Protein AF-A0A8J3J3K5-F1 (afdb_monomer)

InterPro domains:
  IPR023214 HAD superfamily [G3DSA:3.40.50.1000] (8-182)
  IPR036412 HAD-like superfamily [SSF56784] (11-173)

Mean predicted aligned error: 6.13 Å

Organism: NCBI:txid2778369

Foldseek 3Di:
DPQDADPFEEEEAECDQFFKDCPQLLVQLVVQLCVVQVPPPDRDDCPDPVVVPSSPDCSGSLVLVSCVVIDTDPQSVQLLLLCVSHYPYYAYEYAREPVSLVSVQVVCVVVVNDDDSVRYHYDYDPPDDPCVVVPQDPLNVLLVVVVVSLVRGQAYEYEDQDPSNQVSNVVVVRPRYDYYDYSVVRRDDPDDRDD

Sequence (195 aa):
MKLRRSPNSIAIIDFDGPVSDTSARAQEAHRRVQMKTLALEEPPAPDSNEYKALFYSTDAFYDPSLLVLDQLQPGTDIAITRLQELYTDVYILTSRPDFLAEPTEQWLSAHSLRFPRESIRYKLYAQGEDQREQRVSTAVWKAIIVHQAAVWYDHILFIDDDVKNRAEVAAHQLSNVEIKESLADYIFDDSPIIL

Solvent-accessible surface area (backbone atoms only — not comparable to full-atom values): 11051 Å² total; per-residue (Å²): 130,86,83,71,53,48,77,54,18,35,35,41,29,29,37,73,57,40,41,26,38,49,64,58,29,50,53,53,12,51,51,45,42,48,64,68,36,71,81,45,96,76,57,69,54,83,87,36,72,66,31,45,51,50,34,70,21,64,87,23,54,56,21,68,83,46,58,80,49,44,39,76,32,89,54,38,71,53,16,51,55,44,46,60,63,45,28,68,40,69,30,41,49,30,84,52,47,49,91,44,45,65,58,50,53,52,52,36,49,74,70,73,48,84,70,62,73,91,33,51,44,60,34,84,63,79,90,62,93,70,64,77,77,69,69,64,48,70,25,56,51,52,26,51,53,54,56,58,46,57,77,76,32,68,34,33,39,41,32,35,55,51,65,61,38,50,51,43,41,56,70,68,68,55,92,45,56,47,80,40,54,56,55,66,81,46,58,67,82,90,67,86,81,87,128

pLDDT: mean 87.6, std 15.41, range [38.25, 98.44]

Secondary structure (DSSP, 8-state):
---PPPTTEEEEE-SBTTTEE-HHHHHHHHHHHHHHHTT-SSPPPTTSHHHHHHHTSTTTTT-GGGGGG-EEPTTHHHHHHHHHHH-SEEEEEEEEEGGGHHHHHHHHHHTT----GGGEEEEP--SSS-TTSTTS-HHHHHHHHHHHHTTT-SEEEEE-S-HHHHHHHHHT--TTEEEES-SGGGT--SSPP--

Structure (mmCIF, N/CA/C/O backbone):
data_AF-A0A8J3J3K5-F1
#
_entry.id   AF-A0A8J3J3K5-F1
#
loop_
_atom_site.group_PDB
_atom_site.id
_atom_site.type_symbol
_atom_site.label_atom_id
_atom_site.label_alt_id
_atom_site.label_comp_id
_atom_site.label_asym_id
_atom_site.label_entity_id
_atom_site.label_seq_id
_atom_site.pdbx_PDB_ins_code
_atom_site.Cartn_x
_atom_site.Cartn_y
_atom_site.Cartn_z
_atom_site.occupancy
_atom_site.B_iso_or_equiv
_atom_site.auth_seq_id
_atom_site.auth_comp_id
_atom_site.auth_asym_id
_atom_site.auth_atom_id
_atom_site.pdbx_PDB_model_num
ATOM 1 N N . MET A 1 1 ? -22.681 15.417 17.926 1.00 45.25 1 MET A N 1
ATOM 2 C CA . MET A 1 1 ? -22.713 14.128 18.656 1.00 45.25 1 MET A CA 1
ATOM 3 C C . MET A 1 1 ? -21.266 13.785 18.989 1.00 45.25 1 MET A C 1
ATOM 5 O O . MET A 1 1 ? -20.465 13.810 18.072 1.00 45.25 1 MET A O 1
ATOM 9 N N . LYS A 1 2 ? -20.869 13.600 20.259 1.00 46.12 2 LYS A N 1
ATOM 10 C CA . LYS A 1 2 ? -19.470 13.234 20.567 1.00 46.12 2 LYS A CA 1
ATOM 11 C C . LYS A 1 2 ? -19.253 11.793 20.110 1.00 46.12 2 LYS A C 1
ATOM 13 O O . LYS A 1 2 ? -19.853 10.897 20.702 1.00 46.12 2 LYS A O 1
ATOM 18 N N . LEU A 1 3 ? -18.455 11.587 19.068 1.00 52.41 3 LEU A N 1
ATOM 19 C CA . LEU A 1 3 ? -18.037 10.256 18.640 1.00 52.41 3 LEU A CA 1
ATOM 20 C C . LEU A 1 3 ? -17.265 9.628 19.800 1.00 52.41 3 LEU A C 1
ATOM 22 O O . LEU A 1 3 ? -16.227 10.132 20.224 1.00 52.41 3 LEU A O 1
ATOM 26 N N . ARG A 1 4 ? -17.845 8.597 20.414 1.00 58.00 4 ARG A N 1
ATOM 27 C CA . ARG A 1 4 ? -17.145 7.813 21.428 1.00 58.00 4 ARG A CA 1
ATOM 28 C C . ARG A 1 4 ? -16.272 6.819 20.681 1.00 58.00 4 ARG A C 1
ATOM 30 O O . ARG A 1 4 ? -16.805 6.011 19.928 1.00 58.00 4 ARG A O 1
ATOM 37 N N . ARG A 1 5 ? -14.962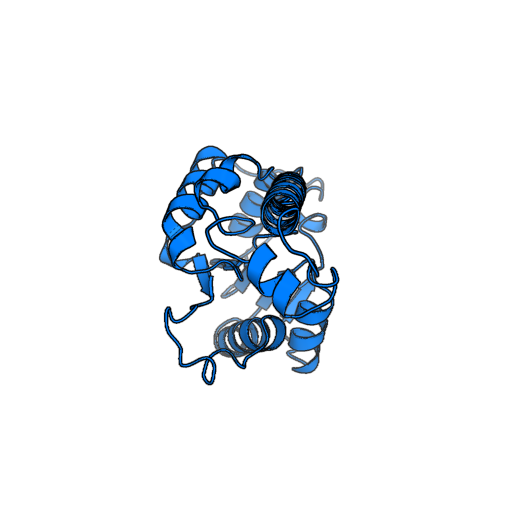 6.887 20.918 1.00 64.75 5 ARG A N 1
ATOM 38 C CA . ARG A 1 5 ? -13.987 5.880 20.489 1.00 64.75 5 ARG A CA 1
ATOM 39 C C . ARG A 1 5 ? -14.524 4.492 20.838 1.00 64.75 5 ARG A C 1
ATOM 41 O O . ARG A 1 5 ? -14.892 4.267 21.996 1.00 64.75 5 ARG A O 1
ATOM 48 N N . SER A 1 6 ? -14.613 3.595 19.857 1.00 62.44 6 SER A N 1
ATOM 49 C CA . SER A 1 6 ? -15.001 2.214 20.152 1.00 62.44 6 SER A CA 1
ATOM 50 C C . SER A 1 6 ? -13.895 1.602 21.008 1.00 62.44 6 SER A C 1
ATOM 52 O O . SER A 1 6 ? -12.736 1.650 20.574 1.00 62.44 6 SER A O 1
ATOM 54 N N . PRO A 1 7 ? -14.196 1.067 22.207 1.00 73.69 7 PRO A N 1
ATOM 55 C CA . PRO A 1 7 ? -13.190 0.342 22.965 1.00 73.69 7 PRO A CA 1
ATOM 56 C C . PRO A 1 7 ? -12.649 -0.781 22.073 1.00 73.69 7 PRO A C 1
ATOM 58 O O . PRO A 1 7 ? -13.424 -1.447 21.393 1.00 73.69 7 PRO A O 1
ATOM 61 N N . ASN A 1 8 ? -11.322 -0.910 22.021 1.00 90.38 8 ASN A N 1
ATOM 62 C CA . ASN A 1 8 ? -10.622 -1.989 21.329 1.00 90.38 8 ASN A CA 1
ATOM 63 C C . ASN A 1 8 ? -10.940 -2.111 19.822 1.00 90.38 8 ASN A C 1
ATOM 65 O O . ASN A 1 8 ? -11.455 -3.119 19.339 1.00 90.38 8 ASN A O 1
ATOM 69 N N . SER A 1 9 ? -10.620 -1.059 19.067 1.00 95.06 9 SER A N 1
ATOM 70 C CA . SER A 1 9 ? -10.876 -0.950 17.623 1.00 95.06 9 SER A CA 1
ATOM 71 C C . SER A 1 9 ? -9.616 -0.616 16.823 1.00 95.06 9 SER A C 1
ATOM 73 O O . SER A 1 9 ? -8.781 0.154 17.294 1.00 95.06 9 SER A O 1
ATOM 75 N N . ILE A 1 10 ? -9.496 -1.127 15.598 1.00 96.81 10 ILE A N 1
ATOM 76 C CA . ILE A 1 10 ? -8.348 -0.872 14.713 1.00 96.81 10 ILE A CA 1
ATOM 77 C C . ILE A 1 10 ? -8.795 -0.464 13.308 1.00 96.81 10 ILE A C 1
ATOM 79 O O . ILE A 1 10 ? -9.749 -1.018 12.768 1.00 96.81 10 ILE A O 1
ATOM 83 N N . ALA A 1 11 ? -8.092 0.488 12.703 1.00 97.38 11 ALA A N 1
ATOM 84 C CA . ALA A 1 11 ? -8.153 0.751 11.270 1.00 97.38 11 ALA A CA 1
ATOM 85 C C . ALA A 1 11 ? -6.882 0.213 10.597 1.00 97.38 11 ALA A C 1
ATOM 87 O O . ALA A 1 11 ? -5.776 0.527 11.027 1.00 97.38 11 ALA A O 1
ATOM 88 N N . ILE A 1 12 ? -7.033 -0.598 9.554 1.00 98.00 12 ILE A N 1
ATOM 89 C CA . ILE A 1 12 ? -5.962 -1.178 8.741 1.00 98.00 12 ILE A CA 1
ATOM 90 C C . ILE A 1 12 ? -6.125 -0.630 7.324 1.00 98.00 12 ILE A C 1
ATOM 92 O O . ILE A 1 12 ? -7.145 -0.863 6.678 1.00 98.00 12 ILE A O 1
ATOM 96 N N . ILE A 1 13 ? -5.131 0.112 6.852 1.00 98.25 13 ILE A N 1
ATOM 97 C CA . ILE A 1 13 ? -5.230 0.929 5.641 1.00 98.25 13 ILE A CA 1
ATOM 98 C C . ILE A 1 13 ? -4.115 0.514 4.682 1.00 98.25 13 ILE A C 1
ATOM 100 O O . ILE A 1 13 ? -2.944 0.493 5.069 1.00 98.25 13 ILE A O 1
ATOM 104 N N . ASP A 1 14 ? -4.454 0.185 3.439 1.00 97.69 14 ASP A N 1
ATOM 105 C CA . ASP A 1 14 ? -3.449 0.023 2.394 1.00 97.69 14 ASP A CA 1
ATOM 106 C C . ASP A 1 14 ? -2.760 1.350 2.078 1.00 97.69 14 ASP A C 1
ATOM 108 O O . ASP A 1 14 ? -3.329 2.433 2.219 1.00 97.69 14 ASP A O 1
ATOM 112 N N . PHE A 1 15 ? -1.505 1.268 1.655 1.00 97.06 15 PHE A N 1
ATOM 113 C CA . PHE A 1 15 ? -0.712 2.456 1.382 1.00 97.06 15 PHE A CA 1
ATOM 114 C C . PHE A 1 15 ? -0.898 2.970 -0.048 1.00 97.06 15 PHE A C 1
ATOM 116 O O . PHE A 1 15 ? -1.315 4.109 -0.255 1.00 97.06 15 PHE A O 1
ATOM 123 N N . ASP A 1 16 ? -0.559 2.141 -1.035 1.00 96.06 16 ASP A N 1
ATOM 124 C CA . ASP A 1 16 ? -0.673 2.502 -2.448 1.00 96.06 16 ASP A CA 1
ATOM 125 C C . ASP A 1 16 ? -2.159 2.483 -2.822 1.00 96.06 16 ASP A C 1
ATOM 127 O O . ASP A 1 16 ? -2.815 1.490 -2.560 1.00 96.06 16 ASP A O 1
ATOM 131 N N . GLY A 1 17 ? -2.691 3.569 -3.385 1.00 95.38 17 GLY A N 1
ATOM 132 C CA . GLY A 1 17 ? -4.119 3.718 -3.670 1.00 95.38 17 GLY A CA 1
ATOM 133 C C . GLY A 1 17 ? -4.828 4.600 -2.638 1.00 95.38 17 GLY A C 1
ATOM 134 O O . GLY A 1 17 ? -5.098 5.756 -2.970 1.00 95.38 17 GLY A O 1
ATOM 135 N N . PRO A 1 18 ? -5.108 4.130 -1.402 1.00 96.62 18 PRO A N 1
ATOM 136 C CA . PRO A 1 18 ? -5.819 4.929 -0.400 1.00 96.62 18 PRO A CA 1
ATOM 137 C C . PRO A 1 18 ? -5.032 6.119 0.161 1.00 96.62 18 PRO A C 1
ATOM 139 O O . PRO A 1 18 ? -5.618 7.178 0.361 1.00 96.62 18 PRO A O 1
ATOM 142 N N . VAL A 1 19 ? -3.730 5.959 0.426 1.00 97.25 19 VAL A N 1
ATOM 143 C CA . VAL A 1 19 ? -2.872 7.013 1.012 1.00 97.25 19 VAL A CA 1
ATOM 144 C C . VAL A 1 19 ? -2.032 7.694 -0.067 1.00 97.25 19 VAL A C 1
ATOM 146 O O . VAL A 1 19 ? -1.876 8.916 -0.076 1.00 97.25 19 VAL A O 1
ATOM 149 N N . SER A 1 20 ? -1.478 6.900 -0.981 1.00 97.69 20 SER A N 1
ATOM 150 C CA . SER A 1 20 ? -0.482 7.332 -1.956 1.00 97.69 20 SER A CA 1
ATOM 151 C C . SER A 1 20 ? -0.951 7.069 -3.384 1.00 97.69 20 SER A C 1
ATOM 153 O O . SER A 1 20 ? -1.202 5.926 -3.763 1.00 97.69 20 SER A O 1
ATOM 155 N N . ASP A 1 21 ? -1.024 8.118 -4.203 1.00 97.69 21 ASP A N 1
ATOM 156 C CA . ASP A 1 21 ? -1.151 7.984 -5.652 1.00 97.69 21 ASP A CA 1
ATOM 157 C C . ASP A 1 21 ? 0.229 7.705 -6.260 1.00 97.69 21 ASP A C 1
ATOM 159 O O . ASP A 1 21 ? 1.142 8.534 -6.214 1.00 97.69 21 ASP A O 1
ATOM 163 N N . THR A 1 22 ? 0.368 6.519 -6.852 1.00 97.69 22 THR A N 1
ATOM 164 C CA . THR A 1 22 ? 1.618 6.024 -7.444 1.00 97.69 22 THR A CA 1
ATOM 165 C C . THR A 1 22 ? 1.662 6.175 -8.965 1.00 97.69 22 THR A C 1
ATOM 167 O O . THR A 1 22 ? 2.592 5.687 -9.611 1.00 97.69 22 THR A O 1
ATOM 170 N N . SER A 1 23 ? 0.685 6.861 -9.570 1.00 97.88 23 SER A N 1
ATOM 171 C CA . SER A 1 23 ? 0.527 6.958 -11.027 1.00 97.88 23 SER A CA 1
ATOM 172 C C . SER A 1 23 ? 1.759 7.536 -11.724 1.00 97.88 23 SER A C 1
ATOM 174 O O . SER A 1 23 ? 2.207 7.001 -12.740 1.00 97.88 23 SER A O 1
ATOM 176 N N . ALA A 1 24 ? 2.360 8.594 -11.170 1.00 98.06 24 ALA A N 1
ATOM 177 C CA . ALA A 1 24 ? 3.567 9.200 -11.737 1.00 98.06 24 ALA A CA 1
ATOM 178 C C . ALA A 1 24 ? 4.785 8.261 -11.646 1.00 98.06 24 ALA A C 1
ATOM 180 O O . ALA A 1 24 ? 5.543 8.128 -12.610 1.00 98.06 24 ALA A O 1
ATOM 181 N N . ARG A 1 25 ? 4.935 7.537 -10.527 1.00 97.62 25 ARG A N 1
ATOM 182 C CA . ARG A 1 25 ? 5.959 6.494 -10.376 1.00 97.62 25 ARG A CA 1
ATOM 183 C C . ARG A 1 25 ? 5.751 5.353 -11.370 1.00 97.62 25 ARG A C 1
ATOM 185 O O . ARG A 1 25 ? 6.714 4.902 -11.985 1.00 97.62 25 ARG A O 1
ATOM 192 N N . ALA A 1 26 ? 4.510 4.908 -11.569 1.00 97.25 26 ALA A N 1
ATOM 193 C CA . ALA A 1 26 ? 4.171 3.867 -12.537 1.00 97.25 26 ALA A CA 1
ATOM 194 C C . ALA A 1 26 ? 4.520 4.281 -13.976 1.00 97.25 26 ALA A C 1
ATOM 196 O O . ALA A 1 26 ? 5.105 3.493 -14.720 1.00 97.25 26 ALA A O 1
ATOM 197 N N . GLN A 1 27 ? 4.226 5.526 -14.362 1.00 98.00 27 GLN A N 1
ATOM 198 C CA . GLN A 1 27 ? 4.588 6.067 -15.677 1.00 98.00 27 GLN A CA 1
ATOM 199 C C . GLN A 1 27 ? 6.107 6.077 -15.896 1.00 98.00 27 GLN A C 1
ATOM 201 O O . GLN A 1 27 ? 6.586 5.628 -16.940 1.00 98.00 27 GLN A O 1
ATOM 206 N N . GLU A 1 28 ? 6.877 6.530 -14.904 1.00 98.06 28 GLU A N 1
ATOM 207 C CA . GLU A 1 28 ? 8.341 6.524 -14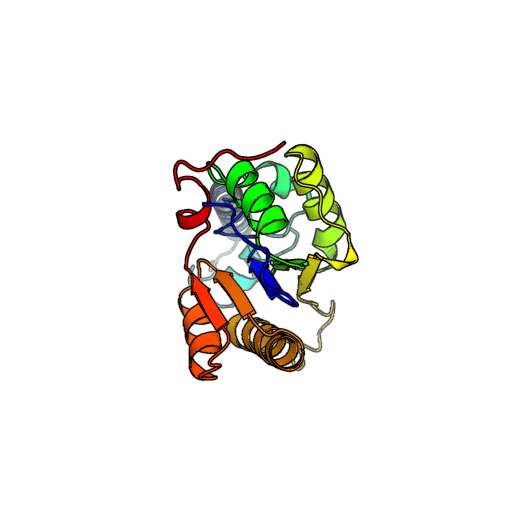.980 1.00 98.06 28 GLU A CA 1
ATOM 208 C C . GLU A 1 28 ? 8.907 5.095 -15.016 1.00 98.06 28 GLU A C 1
ATOM 210 O O . GLU A 1 28 ? 9.802 4.800 -15.810 1.00 98.06 28 GLU A O 1
ATOM 215 N N . ALA A 1 29 ? 8.342 4.170 -14.237 1.00 96.75 29 ALA A N 1
ATOM 216 C CA . ALA A 1 29 ? 8.710 2.758 -14.280 1.00 96.75 29 ALA A CA 1
ATOM 217 C C . ALA A 1 29 ? 8.460 2.142 -15.668 1.00 96.75 29 ALA A C 1
ATOM 219 O O . ALA A 1 29 ? 9.350 1.484 -16.213 1.00 96.75 29 ALA A O 1
ATOM 220 N N . HIS A 1 30 ? 7.307 2.412 -16.293 1.00 95.75 30 HIS A N 1
ATOM 221 C CA . HIS A 1 30 ? 7.032 1.987 -17.669 1.00 95.75 30 HIS A CA 1
ATOM 222 C C . HIS A 1 30 ? 8.064 2.538 -18.652 1.00 95.75 30 HIS A C 1
ATOM 224 O O . HIS A 1 30 ? 8.578 1.782 -19.478 1.00 95.75 30 HIS A O 1
ATOM 230 N N . ARG A 1 31 ? 8.415 3.826 -18.543 1.00 96.12 31 ARG A N 1
ATOM 231 C CA . ARG A 1 31 ? 9.439 4.449 -19.390 1.00 96.12 31 ARG A CA 1
ATOM 232 C C . ARG A 1 31 ? 10.789 3.742 -19.243 1.00 96.12 31 ARG A C 1
ATOM 234 O O . ARG A 1 31 ? 11.449 3.464 -20.242 1.00 96.12 31 ARG A O 1
ATOM 241 N N . ARG A 1 32 ? 11.198 3.405 -18.018 1.00 95.62 32 ARG A N 1
ATOM 242 C CA . ARG A 1 32 ? 12.456 2.690 -17.748 1.00 95.62 32 ARG A CA 1
ATOM 243 C C . ARG A 1 32 ? 12.458 1.267 -18.307 1.00 95.62 32 ARG A C 1
ATOM 245 O O . ARG A 1 32 ? 13.435 0.876 -18.945 1.00 95.62 32 ARG A O 1
ATOM 252 N N . VAL A 1 33 ? 11.365 0.518 -18.142 1.00 94.56 33 VAL A N 1
ATOM 253 C CA . VAL A 1 33 ? 11.220 -0.826 -18.736 1.00 94.56 33 VAL A CA 1
ATOM 254 C C . VAL A 1 33 ? 11.247 -0.758 -20.263 1.00 94.56 33 VAL A C 1
ATOM 256 O O . VAL A 1 33 ? 11.935 -1.556 -20.897 1.00 94.56 33 VAL A O 1
ATOM 259 N N . GLN A 1 34 ? 10.563 0.217 -20.869 1.00 92.50 34 GLN A N 1
ATOM 260 C CA . GLN A 1 34 ? 10.614 0.442 -22.317 1.00 92.50 34 GLN A CA 1
ATOM 261 C C . GLN A 1 34 ? 12.054 0.694 -22.774 1.00 92.50 34 GLN A C 1
ATOM 263 O O . GLN A 1 34 ? 12.549 -0.023 -23.635 1.00 92.50 34 GLN A O 1
ATOM 268 N N . MET A 1 35 ? 12.776 1.619 -22.135 1.00 92.00 35 MET A N 1
ATOM 269 C CA . MET A 1 35 ? 14.179 1.898 -22.471 1.00 92.00 35 MET A CA 1
ATOM 270 C C . MET A 1 35 ? 15.082 0.661 -22.356 1.00 92.00 35 MET A C 1
ATOM 272 O O . MET A 1 35 ? 15.956 0.466 -23.198 1.00 92.00 35 MET A O 1
ATOM 276 N N . LYS A 1 36 ? 14.859 -0.189 -21.347 1.00 90.44 36 LYS A N 1
ATOM 277 C CA . LYS A 1 36 ? 15.613 -1.437 -21.141 1.00 90.44 36 LYS A CA 1
ATOM 278 C C . LYS A 1 36 ? 15.315 -2.491 -22.211 1.00 90.44 36 LYS A C 1
ATOM 280 O O . LYS A 1 36 ? 16.190 -3.279 -22.552 1.00 90.44 36 LYS A O 1
ATOM 285 N N . THR A 1 37 ? 14.097 -2.495 -22.746 1.00 91.31 37 THR A N 1
ATOM 286 C CA . THR A 1 37 ? 13.634 -3.484 -23.731 1.00 91.31 37 THR A CA 1
ATOM 287 C C . THR A 1 37 ? 13.834 -3.043 -25.184 1.00 91.31 37 THR A C 1
ATOM 289 O O . THR A 1 37 ? 13.826 -3.894 -26.064 1.00 91.31 37 THR A O 1
ATOM 292 N N . LEU A 1 38 ? 14.110 -1.757 -25.452 1.00 88.88 38 LEU A N 1
ATOM 293 C CA . LEU A 1 38 ? 14.381 -1.221 -26.801 1.00 88.88 38 LEU A CA 1
ATOM 294 C C . LEU A 1 38 ? 15.551 -1.899 -27.534 1.00 88.88 38 LEU A C 1
ATOM 296 O O . LEU A 1 38 ? 15.590 -1.872 -28.760 1.00 88.88 38 LEU A O 1
ATOM 300 N N . ALA A 1 39 ? 16.517 -2.456 -26.801 1.00 83.56 39 ALA A N 1
ATOM 301 C CA . ALA A 1 39 ? 17.686 -3.127 -27.371 1.00 83.56 39 ALA A CA 1
ATOM 302 C C . ALA A 1 39 ? 17.492 -4.642 -27.566 1.00 83.56 39 ALA A C 1
ATOM 304 O O . ALA A 1 39 ? 18.415 -5.317 -28.019 1.00 83.56 39 ALA A O 1
ATOM 305 N N . LEU A 1 40 ? 16.329 -5.184 -27.191 1.00 88.75 40 LEU A N 1
ATOM 306 C CA . LEU A 1 40 ? 16.024 -6.605 -27.325 1.00 88.75 40 LEU A CA 1
ATOM 307 C C . LEU A 1 40 ? 15.438 -6.886 -28.709 1.00 88.75 40 LEU A C 1
ATOM 309 O O . LEU A 1 40 ? 14.573 -6.149 -29.180 1.00 88.75 40 LEU A O 1
ATOM 313 N N . GLU A 1 41 ? 15.878 -7.977 -29.337 1.00 85.81 41 GLU A N 1
ATOM 314 C CA . GLU A 1 41 ? 15.296 -8.453 -30.600 1.00 85.81 41 GLU A CA 1
ATOM 315 C C . GLU A 1 41 ? 13.820 -8.849 -30.419 1.00 85.81 41 GLU A C 1
ATOM 317 O O . GLU A 1 41 ? 12.995 -8.586 -31.292 1.00 85.81 41 GLU A O 1
ATOM 322 N N . GLU A 1 42 ? 13.479 -9.404 -29.251 1.00 88.44 42 GLU A N 1
ATOM 323 C CA . GLU A 1 42 ? 12.120 -9.789 -28.865 1.00 88.44 42 GLU A CA 1
ATOM 324 C C . GLU A 1 42 ? 11.794 -9.236 -27.463 1.00 88.44 42 GLU A C 1
ATOM 326 O O . GLU A 1 42 ? 12.164 -9.840 -26.454 1.00 88.44 42 GLU A O 1
ATOM 331 N N . PRO A 1 43 ? 11.143 -8.063 -27.352 1.00 90.06 43 PRO A N 1
ATOM 332 C CA . PRO A 1 43 ? 10.760 -7.513 -26.058 1.00 90.06 43 PRO A CA 1
ATOM 333 C C . PRO A 1 43 ? 9.600 -8.312 -25.433 1.00 90.06 43 PRO A C 1
ATOM 335 O O . PRO A 1 43 ? 8.695 -8.754 -26.149 1.00 90.06 43 PRO A O 1
ATOM 338 N N . PRO A 1 44 ? 9.559 -8.461 -24.095 1.00 91.38 44 PRO A N 1
ATOM 339 C CA . PRO A 1 44 ? 8.481 -9.176 -23.428 1.00 91.38 44 PRO A CA 1
ATOM 340 C C . PRO A 1 44 ? 7.142 -8.459 -23.625 1.00 91.38 44 PRO A C 1
ATOM 342 O O . PRO A 1 44 ? 7.045 -7.235 -23.504 1.00 91.38 44 PRO A O 1
ATOM 345 N N . ALA A 1 45 ? 6.084 -9.234 -23.874 1.00 90.44 45 ALA A N 1
ATOM 346 C CA . ALA A 1 45 ? 4.729 -8.697 -23.970 1.00 90.44 45 ALA A CA 1
ATOM 347 C C . ALA A 1 45 ? 4.320 -7.998 -22.651 1.00 90.44 45 ALA A C 1
ATOM 349 O O . ALA A 1 45 ? 4.615 -8.554 -21.590 1.00 90.44 45 ALA A O 1
ATOM 350 N N . PRO A 1 46 ? 3.605 -6.853 -22.684 1.00 85.94 46 PRO A N 1
ATOM 351 C CA . PRO A 1 46 ? 3.266 -6.067 -21.487 1.00 85.94 46 PRO A CA 1
ATOM 352 C C . PRO A 1 46 ? 2.592 -6.843 -20.342 1.00 85.94 46 PRO A C 1
ATOM 354 O O . PRO A 1 46 ? 2.817 -6.546 -19.172 1.00 85.94 46 PRO A O 1
ATOM 357 N N . ASP A 1 47 ? 1.806 -7.872 -20.658 1.00 84.38 47 ASP A N 1
ATOM 358 C CA . ASP A 1 47 ? 1.088 -8.668 -19.655 1.00 84.38 47 ASP A CA 1
ATOM 359 C C . ASP A 1 47 ? 1.851 -9.914 -19.177 1.00 84.38 47 ASP A C 1
ATOM 361 O O . ASP A 1 47 ? 1.367 -10.654 -18.311 1.00 84.38 47 ASP A O 1
ATOM 365 N N . SER A 1 48 ? 3.043 -10.167 -19.727 1.00 89.00 48 SER A N 1
ATOM 366 C CA . SER A 1 48 ? 3.843 -11.343 -19.395 1.00 89.00 48 SER A CA 1
ATOM 367 C C . SER A 1 48 ? 4.431 -11.254 -17.982 1.00 89.00 48 SER A C 1
ATOM 369 O O . SER A 1 48 ? 4.648 -10.174 -17.425 1.00 89.00 48 SER A O 1
ATOM 371 N N . ASN A 1 49 ? 4.730 -12.412 -17.388 1.00 86.25 49 ASN A N 1
ATOM 372 C CA . ASN A 1 49 ? 5.416 -12.461 -16.093 1.00 86.25 49 ASN A CA 1
ATOM 373 C C . ASN A 1 49 ? 6.811 -11.824 -16.159 1.00 86.25 49 ASN A C 1
ATOM 375 O O . ASN A 1 49 ? 7.262 -11.242 -15.178 1.00 86.25 49 ASN A O 1
ATOM 379 N N . GLU A 1 50 ? 7.469 -11.898 -17.315 1.00 88.00 50 GLU A N 1
ATOM 380 C CA . GLU A 1 50 ? 8.771 -11.278 -17.544 1.00 88.00 50 GLU A CA 1
ATOM 381 C C . GLU A 1 50 ? 8.674 -9.749 -17.538 1.00 88.00 50 GLU A C 1
ATOM 383 O O . GLU A 1 50 ? 9.442 -9.085 -16.842 1.00 88.00 50 GLU A O 1
ATOM 388 N N . TYR A 1 51 ? 7.674 -9.180 -18.221 1.00 90.00 51 TYR A N 1
ATOM 389 C CA . TYR A 1 51 ? 7.437 -7.737 -18.184 1.00 90.00 51 TYR A CA 1
ATOM 390 C C . TYR A 1 51 ? 7.117 -7.266 -16.763 1.00 90.00 51 TYR A C 1
ATOM 392 O O . TYR A 1 51 ? 7.680 -6.277 -16.298 1.00 90.00 51 TYR A O 1
ATOM 400 N N . LYS A 1 52 ? 6.268 -8.004 -16.034 1.00 87.81 52 LYS A N 1
ATOM 401 C CA . LYS A 1 52 ? 5.953 -7.701 -14.629 1.00 87.81 52 LYS A CA 1
ATOM 402 C C . LYS A 1 52 ? 7.191 -7.746 -13.737 1.00 87.81 52 LYS A C 1
ATOM 404 O O . LYS A 1 52 ? 7.342 -6.867 -12.896 1.00 87.81 52 LYS A O 1
ATOM 409 N N . ALA A 1 53 ? 8.081 -8.718 -13.927 1.00 88.69 53 ALA A N 1
ATOM 410 C CA . ALA A 1 53 ? 9.331 -8.804 -13.174 1.00 88.69 53 ALA A CA 1
ATOM 411 C C . ALA A 1 53 ? 10.254 -7.606 -13.453 1.00 88.69 53 ALA A C 1
ATOM 413 O O . ALA A 1 53 ? 10.855 -7.067 -12.528 1.00 88.69 53 ALA A O 1
ATOM 414 N N . LEU A 1 54 ? 10.332 -7.148 -14.708 1.00 91.75 54 LEU A N 1
ATOM 415 C CA . LEU A 1 54 ? 11.067 -5.930 -15.060 1.00 91.75 54 LEU A CA 1
ATOM 416 C C . LEU A 1 54 ? 10.424 -4.677 -14.457 1.00 91.75 54 LEU A C 1
ATOM 418 O O . LEU A 1 54 ? 11.134 -3.820 -13.931 1.00 91.75 54 LEU A O 1
ATOM 422 N N . PHE A 1 55 ? 9.096 -4.573 -14.517 1.00 93.12 55 PHE A N 1
ATOM 423 C CA . PHE A 1 55 ? 8.339 -3.447 -13.976 1.00 93.12 55 PHE A CA 1
ATOM 424 C C . PHE A 1 55 ? 8.484 -3.336 -12.457 1.00 93.12 55 PHE A C 1
ATOM 426 O O . PHE A 1 55 ? 8.899 -2.290 -11.967 1.00 93.12 55 PHE A O 1
ATOM 433 N N . TYR A 1 56 ? 8.241 -4.417 -11.716 1.00 91.44 56 TYR A N 1
ATOM 434 C CA . TYR A 1 56 ? 8.375 -4.484 -10.256 1.00 91.44 56 TYR A CA 1
ATOM 435 C C . TYR A 1 56 ? 9.814 -4.788 -9.802 1.00 91.44 56 TYR A C 1
ATOM 437 O O . TYR A 1 56 ? 10.033 -5.510 -8.832 1.00 91.44 56 TYR A O 1
ATOM 445 N N . SER A 1 57 ? 10.811 -4.251 -10.506 1.00 91.56 57 SER A N 1
ATOM 446 C CA . SER A 1 57 ? 12.225 -4.363 -10.130 1.00 91.56 57 SER A CA 1
ATOM 447 C C . SER A 1 57 ? 12.719 -3.129 -9.370 1.00 91.56 57 SER A C 1
ATOM 449 O O . SER A 1 57 ? 12.105 -2.061 -9.420 1.00 91.56 57 SER A O 1
ATOM 451 N N . THR A 1 58 ? 13.873 -3.262 -8.710 1.00 93.44 58 THR A N 1
ATOM 452 C CA . THR A 1 58 ? 14.594 -2.158 -8.047 1.00 93.44 58 THR A CA 1
ATOM 453 C C . THR A 1 58 ? 15.149 -1.119 -9.022 1.00 93.44 58 THR A C 1
ATOM 455 O O . THR A 1 58 ? 15.517 -0.033 -8.594 1.00 93.44 58 THR A O 1
ATOM 458 N N . ASP A 1 59 ? 15.195 -1.424 -10.322 1.00 91.44 59 ASP A N 1
ATOM 459 C CA . ASP A 1 59 ? 15.628 -0.481 -11.362 1.00 91.44 59 ASP A CA 1
ATOM 460 C C . ASP A 1 59 ? 14.445 0.307 -11.963 1.00 91.44 59 ASP A C 1
ATOM 462 O O . ASP A 1 59 ? 14.644 1.237 -12.751 1.00 91.44 59 ASP A O 1
ATOM 466 N N . ALA A 1 60 ? 13.209 -0.082 -11.633 1.00 94.88 60 ALA A N 1
ATOM 467 C CA . ALA A 1 60 ? 11.974 0.483 -12.167 1.00 94.88 60 ALA A CA 1
ATOM 468 C C . ALA A 1 60 ? 11.014 0.864 -11.028 1.00 94.88 60 ALA A C 1
ATOM 470 O O . ALA A 1 60 ? 11.302 1.804 -10.299 1.00 94.88 60 ALA A O 1
ATOM 471 N N . PHE A 1 61 ? 9.875 0.187 -10.858 1.00 95.75 61 PHE A N 1
ATOM 472 C CA . PHE A 1 61 ? 8.827 0.625 -9.926 1.00 95.75 61 PHE A CA 1
ATOM 473 C C . PHE A 1 61 ? 9.256 0.610 -8.453 1.00 95.75 61 PHE A C 1
ATOM 475 O O . PHE A 1 61 ? 8.806 1.461 -7.690 1.00 95.75 61 PHE A O 1
ATOM 482 N N . TYR A 1 62 ? 10.127 -0.323 -8.051 1.00 93.94 62 TYR A N 1
ATOM 483 C CA . TYR A 1 62 ? 10.659 -0.404 -6.687 1.00 93.94 62 TYR A CA 1
ATOM 484 C C . TYR A 1 62 ? 12.014 0.294 -6.520 1.00 93.94 62 TYR A C 1
ATOM 486 O O . TYR A 1 62 ? 12.724 0.012 -5.557 1.00 93.94 62 TYR A O 1
ATOM 494 N N . ASP A 1 63 ? 12.391 1.199 -7.426 1.00 95.56 63 ASP A N 1
ATOM 495 C CA . ASP A 1 63 ? 13.518 2.102 -7.191 1.00 95.56 63 ASP A CA 1
ATOM 496 C C . ASP A 1 63 ? 13.168 3.073 -6.041 1.00 95.56 63 ASP A C 1
ATOM 498 O O . ASP A 1 63 ? 12.241 3.880 -6.190 1.00 95.56 63 ASP A O 1
ATOM 502 N N . PRO A 1 64 ? 13.907 3.051 -4.910 1.00 95.88 64 PRO A N 1
ATOM 503 C CA . PRO A 1 64 ? 13.676 3.956 -3.785 1.00 95.88 64 PRO A CA 1
ATOM 504 C C . PRO A 1 64 ? 13.653 5.439 -4.171 1.00 95.88 64 PRO A C 1
ATOM 506 O O . PRO A 1 64 ? 12.906 6.222 -3.585 1.00 95.88 64 PRO A O 1
ATOM 509 N N . SER A 1 65 ? 14.451 5.836 -5.167 1.00 96.12 65 SER A N 1
ATOM 510 C CA . SER A 1 65 ? 14.550 7.227 -5.613 1.00 96.12 65 SER A CA 1
ATOM 511 C C . SER A 1 65 ? 13.285 7.727 -6.309 1.00 96.12 65 SER A C 1
ATOM 513 O O . SER A 1 65 ? 13.069 8.936 -6.380 1.00 96.12 65 SER A O 1
ATOM 515 N N . LEU A 1 66 ? 12.424 6.823 -6.786 1.00 96.62 66 LEU A N 1
ATOM 516 C CA . LEU A 1 66 ? 11.176 7.182 -7.452 1.00 96.62 66 LEU A CA 1
ATOM 517 C C . LEU A 1 66 ? 10.006 7.419 -6.496 1.00 96.62 66 LEU A C 1
ATOM 519 O O . LEU A 1 66 ? 8.983 7.930 -6.942 1.00 96.62 66 LEU A O 1
ATOM 523 N N . LEU A 1 67 ? 10.129 7.113 -5.198 1.00 95.62 67 LEU A N 1
ATOM 524 C CA . LEU A 1 67 ? 9.060 7.390 -4.222 1.00 95.62 67 LEU A CA 1
ATOM 525 C C . LEU A 1 67 ? 8.749 8.884 -4.099 1.00 95.62 67 LEU A C 1
ATOM 527 O O . LEU A 1 67 ? 7.641 9.251 -3.733 1.00 95.62 67 LEU A O 1
ATOM 531 N N . VAL A 1 68 ? 9.694 9.759 -4.452 1.00 96.31 68 VAL A N 1
ATOM 532 C CA . VAL A 1 68 ? 9.457 11.209 -4.520 1.00 96.31 68 VAL A CA 1
ATOM 533 C C . VAL A 1 68 ? 8.378 11.594 -5.543 1.00 96.31 68 VAL A C 1
ATOM 535 O O . VAL A 1 68 ? 7.829 12.688 -5.464 1.00 96.31 68 VAL A O 1
ATOM 538 N N . LEU A 1 69 ? 8.077 10.715 -6.507 1.00 97.88 69 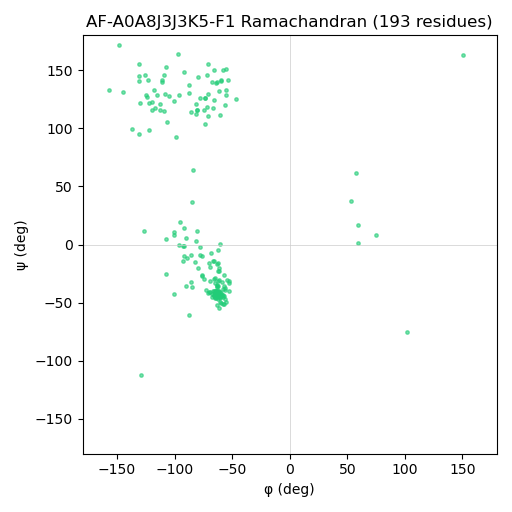LEU A N 1
ATOM 539 C CA . LEU A 1 69 ? 7.030 10.931 -7.507 1.00 97.88 69 LEU A CA 1
ATOM 540 C C . LEU A 1 69 ? 5.631 10.586 -6.989 1.00 97.88 69 LEU A C 1
ATOM 542 O O . LEU A 1 69 ? 4.649 10.969 -7.625 1.00 97.88 69 LEU A O 1
ATOM 546 N N . ASP A 1 70 ? 5.531 9.865 -5.874 1.00 98.19 70 ASP A N 1
ATOM 547 C CA . ASP A 1 70 ? 4.247 9.544 -5.265 1.00 98.19 70 ASP A CA 1
ATOM 548 C C . ASP A 1 70 ? 3.592 10.815 -4.710 1.00 98.19 70 ASP A C 1
ATOM 550 O O . ASP A 1 70 ? 4.251 11.649 -4.075 1.00 98.19 70 ASP A O 1
ATOM 554 N N . GLN A 1 71 ? 2.279 10.936 -4.891 1.00 97.88 71 GLN A N 1
ATOM 555 C CA . GLN A 1 71 ? 1.491 12.059 -4.382 1.00 97.88 71 GLN A CA 1
ATOM 556 C C . GLN A 1 71 ? 0.594 11.615 -3.230 1.00 97.88 71 GLN A C 1
ATOM 558 O O . GLN A 1 71 ? 0.118 10.482 -3.198 1.00 97.88 71 GLN A O 1
ATOM 563 N N . LEU A 1 72 ? 0.377 12.501 -2.258 1.00 97.38 72 LEU A N 1
ATOM 564 C CA . LEU A 1 72 ? -0.597 12.257 -1.201 1.00 97.38 72 LEU A CA 1
ATOM 565 C C . LEU A 1 72 ? -2.005 12.359 -1.790 1.00 97.38 72 LEU A C 1
ATOM 567 O O . LEU A 1 72 ? -2.321 13.355 -2.444 1.00 97.38 72 LEU A O 1
ATOM 571 N N . GLN A 1 73 ? -2.849 11.358 -1.543 1.00 96.56 73 GLN A N 1
ATOM 572 C CA . GLN A 1 73 ? -4.241 11.417 -1.983 1.00 96.56 73 GLN A CA 1
ATOM 573 C C . GLN A 1 73 ? -4.978 12.581 -1.293 1.00 96.56 73 GLN A C 1
ATOM 575 O O . GLN A 1 73 ? -4.773 12.806 -0.092 1.00 96.56 73 GLN A O 1
ATOM 580 N N . PRO A 1 74 ? -5.851 13.324 -2.000 1.00 94.81 74 PRO A N 1
ATOM 581 C CA . PRO A 1 74 ? -6.558 14.464 -1.423 1.00 94.81 74 PRO A CA 1
ATOM 582 C C . PRO A 1 74 ? -7.338 14.109 -0.148 1.00 94.81 74 PRO A C 1
ATOM 584 O O . PRO A 1 74 ? -8.139 13.178 -0.140 1.00 94.81 74 PRO A O 1
ATOM 587 N N . GLY A 1 75 ? -7.121 14.879 0.924 1.00 93.44 75 GLY A N 1
ATOM 588 C CA . GLY A 1 75 ? -7.811 14.718 2.211 1.00 93.44 75 GLY A CA 1
ATOM 589 C C . GLY A 1 75 ? -7.343 13.533 3.061 1.00 93.44 75 GLY A C 1
ATOM 590 O O . GLY A 1 75 ? -7.962 13.241 4.084 1.00 93.44 75 GLY A O 1
ATOM 591 N N . THR A 1 76 ? -6.259 12.854 2.675 1.00 95.06 76 THR A N 1
ATOM 592 C CA . THR A 1 76 ? -5.682 11.750 3.460 1.00 95.06 76 THR A CA 1
ATOM 593 C C . THR A 1 76 ? -5.261 12.193 4.855 1.00 95.06 76 THR A C 1
ATOM 595 O O . THR A 1 76 ? -5.513 11.488 5.822 1.00 95.06 76 THR A O 1
ATOM 598 N N . ASP A 1 77 ? -4.645 13.363 4.981 1.00 92.94 77 ASP A N 1
ATOM 599 C CA . ASP A 1 77 ? -4.265 13.960 6.263 1.00 92.94 77 ASP A CA 1
ATOM 600 C C . ASP A 1 77 ? -5.467 14.099 7.206 1.00 92.94 77 ASP A C 1
ATOM 602 O O . ASP A 1 77 ? -5.432 13.605 8.334 1.00 92.94 77 ASP A O 1
ATOM 606 N N . ILE A 1 78 ? -6.562 14.669 6.700 1.00 92.44 78 ILE A N 1
ATOM 607 C CA . ILE A 1 78 ? -7.825 14.823 7.425 1.00 92.44 78 ILE A CA 1
ATOM 608 C C . ILE A 1 78 ? -8.374 13.457 7.850 1.00 92.44 78 ILE A C 1
ATOM 610 O O . ILE A 1 78 ? -8.689 13.249 9.025 1.00 92.44 78 ILE A O 1
ATOM 614 N N . ALA A 1 79 ? -8.458 12.515 6.909 1.00 93.75 79 ALA A N 1
ATOM 615 C CA . ALA A 1 79 ? -9.003 11.190 7.166 1.00 93.75 79 ALA A CA 1
ATOM 616 C C . ALA A 1 79 ? -8.174 10.410 8.194 1.00 93.75 79 ALA A C 1
ATOM 618 O O . ALA A 1 79 ? -8.738 9.800 9.100 1.00 93.75 79 ALA A O 1
ATOM 619 N N . ILE A 1 80 ? -6.842 10.450 8.108 1.00 93.88 80 ILE A N 1
ATOM 620 C CA . ILE A 1 80 ? -5.963 9.769 9.064 1.00 93.88 80 ILE A CA 1
ATOM 621 C C . ILE A 1 80 ? -6.100 10.381 10.461 1.00 93.88 80 ILE A C 1
ATOM 623 O O . ILE A 1 80 ? -6.260 9.626 11.422 1.00 93.88 80 ILE A O 1
ATOM 627 N N . THR A 1 81 ? -6.115 11.713 10.595 1.00 91.62 81 THR A N 1
ATOM 628 C CA . THR A 1 81 ? -6.380 12.371 11.888 1.00 91.62 81 THR A CA 1
ATOM 629 C C . THR A 1 81 ? -7.722 11.926 12.459 1.00 91.62 81 THR A C 1
ATOM 631 O O . THR A 1 81 ? -7.814 11.547 13.626 1.00 91.62 81 THR A O 1
ATOM 634 N N . ARG A 1 82 ? -8.759 11.879 11.621 1.00 89.88 82 ARG A N 1
ATOM 635 C CA . ARG A 1 82 ? -10.087 11.433 12.034 1.00 89.88 82 ARG A CA 1
ATOM 636 C C . ARG A 1 82 ? -10.100 9.977 12.496 1.00 89.88 82 ARG A C 1
ATOM 638 O O . ARG A 1 82 ? -10.696 9.657 13.523 1.00 89.88 82 ARG A O 1
ATOM 645 N N . LEU A 1 83 ? -9.426 9.086 11.778 1.00 93.00 83 LEU A N 1
ATOM 646 C CA . LEU A 1 83 ? -9.309 7.684 12.172 1.00 93.00 83 LEU A CA 1
ATOM 647 C C . LEU A 1 83 ? -8.559 7.529 13.502 1.00 93.00 83 LEU A C 1
ATOM 649 O O . LEU A 1 83 ? -8.963 6.710 14.322 1.00 93.00 83 LEU A O 1
ATOM 653 N N . GLN A 1 84 ? -7.540 8.349 13.767 1.00 91.75 84 GLN A N 1
ATOM 654 C CA . GLN A 1 84 ? -6.823 8.358 15.049 1.00 91.75 84 GLN A CA 1
ATOM 655 C C . GLN A 1 84 ? -7.706 8.815 16.229 1.00 91.75 84 GLN A C 1
ATOM 657 O O . GLN A 1 84 ? -7.510 8.347 17.352 1.00 91.75 84 GLN A O 1
ATOM 662 N N . GLU A 1 85 ? -8.705 9.676 15.994 1.00 89.81 85 GLU A N 1
ATOM 663 C CA . GLU A 1 85 ? -9.725 10.037 16.996 1.00 89.81 85 GLU A CA 1
ATOM 664 C C . GLU A 1 85 ? -10.734 8.895 17.241 1.00 89.81 85 GLU A C 1
ATOM 666 O O . GLU A 1 85 ? -11.180 8.669 18.372 1.00 89.81 85 GLU A O 1
ATOM 671 N N . LEU A 1 86 ? -11.121 8.188 16.173 1.00 89.00 86 LEU A N 1
ATOM 672 C CA . LEU A 1 86 ? -12.209 7.203 16.169 1.00 89.00 86 LEU A CA 1
ATOM 673 C C . LEU A 1 86 ? -11.784 5.801 16.621 1.00 89.00 86 LEU A C 1
ATOM 675 O O . LEU A 1 86 ? -12.560 5.114 17.295 1.00 89.00 86 LEU A O 1
ATOM 679 N N . TYR A 1 87 ? -10.571 5.385 16.262 1.00 92.81 87 TYR A N 1
ATOM 680 C CA . TYR A 1 87 ? -10.062 4.030 16.463 1.00 92.81 87 TYR A CA 1
ATOM 681 C C . TYR A 1 87 ? -9.011 3.985 17.568 1.00 92.81 87 TYR A C 1
ATOM 683 O O . TYR A 1 87 ? -8.346 4.978 17.869 1.00 92.81 87 TYR A O 1
ATOM 691 N N . THR A 1 88 ? -8.881 2.834 18.230 1.00 93.12 88 THR A N 1
ATOM 692 C CA . THR A 1 88 ? -7.831 2.618 19.241 1.00 93.12 88 THR A CA 1
ATOM 693 C C . THR A 1 88 ? -6.454 2.602 18.585 1.00 93.12 88 THR A C 1
ATOM 695 O O . THR A 1 88 ? -5.538 3.269 19.063 1.00 93.12 88 THR A O 1
ATOM 698 N N . ASP A 1 89 ? -6.368 1.931 17.441 1.00 94.44 89 ASP A N 1
ATOM 699 C CA . ASP A 1 89 ? -5.155 1.743 16.662 1.00 94.44 89 ASP A CA 1
ATOM 700 C C . ASP A 1 89 ? -5.390 2.093 15.185 1.00 94.44 89 ASP A C 1
ATOM 702 O O . ASP A 1 89 ? -6.460 1.830 14.638 1.00 94.44 89 ASP A O 1
ATOM 706 N N . VAL A 1 90 ? -4.382 2.661 14.518 1.00 95.75 90 VAL A N 1
ATOM 707 C CA . VAL A 1 90 ? -4.397 2.909 13.066 1.00 95.75 90 VAL A CA 1
ATOM 708 C C . VAL A 1 90 ? -3.100 2.373 12.476 1.00 95.75 90 VAL A C 1
ATOM 710 O O . VAL A 1 90 ? -2.019 2.772 12.900 1.00 95.75 90 VAL A O 1
ATOM 713 N N . TYR A 1 91 ? -3.219 1.453 11.525 1.00 96.75 91 TYR A N 1
ATOM 714 C CA . TYR A 1 91 ? -2.118 0.712 10.927 1.00 96.75 91 TYR A CA 1
ATOM 715 C C . TYR A 1 91 ? -2.091 0.902 9.414 1.00 96.75 91 TYR A C 1
ATOM 717 O O . TYR A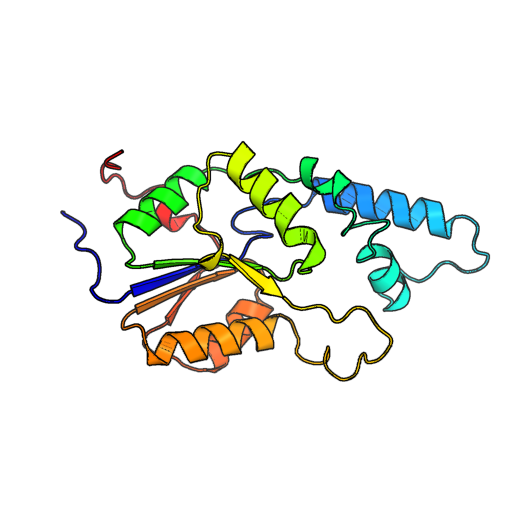 1 91 ? -3.128 0.872 8.751 1.00 96.75 91 TYR A O 1
ATOM 725 N N . ILE A 1 92 ? -0.883 1.015 8.867 1.00 97.19 92 ILE A N 1
ATOM 726 C CA . ILE A 1 92 ? -0.627 0.927 7.432 1.00 97.19 92 ILE A CA 1
ATOM 727 C C . ILE A 1 92 ? -0.203 -0.504 7.096 1.00 97.19 92 ILE A C 1
ATOM 729 O O . ILE A 1 92 ? 0.730 -1.042 7.699 1.00 97.19 92 ILE A O 1
ATOM 733 N N . LEU A 1 93 ? -0.855 -1.112 6.110 1.00 95.75 93 LEU A N 1
ATOM 734 C CA . LEU A 1 93 ? -0.556 -2.454 5.622 1.00 95.75 93 LEU A CA 1
ATOM 735 C C . LEU A 1 93 ? -0.223 -2.412 4.131 1.00 95.75 93 LEU A C 1
ATOM 737 O O . LEU A 1 93 ? -1.120 -2.411 3.300 1.00 95.75 93 LEU A O 1
ATOM 741 N N . THR A 1 94 ? 1.063 -2.414 3.783 1.00 94.50 94 THR A N 1
ATOM 742 C CA . THR A 1 94 ? 1.517 -2.194 2.402 1.00 94.50 94 THR A CA 1
ATOM 743 C C . THR A 1 94 ? 2.124 -3.440 1.766 1.00 94.50 94 THR A C 1
ATOM 745 O O . THR A 1 94 ? 2.883 -4.182 2.390 1.00 94.50 94 THR A O 1
ATOM 748 N N . SER A 1 95 ? 1.844 -3.646 0.476 1.00 90.88 95 SER A N 1
ATOM 749 C CA . SER A 1 95 ? 2.530 -4.656 -0.337 1.00 90.88 95 SER A CA 1
ATOM 750 C C . SER A 1 95 ? 3.894 -4.222 -0.873 1.00 90.88 95 SER A C 1
ATOM 752 O O . SER A 1 95 ? 4.510 -4.984 -1.623 1.00 90.88 95 SER A O 1
ATOM 754 N N . ARG A 1 96 ? 4.373 -3.025 -0.516 1.00 91.38 96 ARG A N 1
ATOM 755 C CA . ARG A 1 96 ? 5.747 -2.602 -0.803 1.00 91.38 96 ARG A CA 1
ATOM 756 C C . ARG A 1 96 ? 6.745 -3.558 -0.142 1.00 91.38 96 ARG A C 1
ATOM 758 O O . ARG A 1 96 ? 6.495 -3.996 0.985 1.00 91.38 96 ARG A O 1
ATOM 765 N N . PRO A 1 97 ? 7.867 -3.864 -0.815 1.00 89.19 97 PRO A N 1
ATOM 766 C CA . PRO A 1 97 ? 8.949 -4.599 -0.192 1.00 89.19 97 PRO A CA 1
ATOM 767 C C . PRO A 1 97 ? 9.511 -3.921 1.052 1.00 89.19 97 PRO A C 1
ATOM 769 O O . PRO A 1 97 ? 9.535 -2.697 1.155 1.00 89.19 97 PRO A O 1
ATOM 772 N N . ASP A 1 98 ? 10.005 -4.730 1.981 1.00 89.50 98 ASP A N 1
ATOM 773 C CA . ASP A 1 98 ? 10.614 -4.302 3.241 1.00 89.50 98 ASP A CA 1
ATOM 774 C C . ASP A 1 98 ? 11.830 -3.383 3.050 1.00 89.50 98 ASP A C 1
ATOM 776 O O . ASP A 1 98 ? 12.026 -2.452 3.829 1.00 89.50 98 ASP A O 1
ATOM 780 N N . PHE A 1 99 ? 12.603 -3.560 1.976 1.00 89.62 99 PHE A N 1
ATOM 781 C CA . PHE A 1 99 ? 13.699 -2.645 1.637 1.00 89.62 99 PHE A CA 1
ATOM 782 C C . PHE A 1 99 ? 13.229 -1.223 1.264 1.00 89.62 99 PHE A C 1
ATOM 784 O O . PHE A 1 99 ? 14.045 -0.304 1.239 1.00 89.62 99 PHE A O 1
ATOM 791 N N . LEU A 1 100 ? 11.932 -1.009 0.997 1.00 92.69 100 LEU A N 1
ATOM 792 C CA . LEU A 1 100 ? 11.335 0.321 0.808 1.00 92.69 100 LEU A CA 1
ATOM 793 C C . LEU A 1 100 ? 10.807 0.935 2.109 1.00 92.69 100 LEU A C 1
ATOM 795 O O . LEU A 1 100 ? 10.195 2.005 2.054 1.00 92.69 100 LEU A O 1
ATOM 799 N N . ALA A 1 101 ? 11.030 0.300 3.264 1.00 93.00 101 ALA A N 1
ATOM 800 C CA . ALA A 1 101 ? 10.480 0.774 4.526 1.00 93.00 101 ALA A CA 1
ATOM 801 C C . ALA A 1 101 ? 10.968 2.174 4.901 1.00 93.00 101 ALA A C 1
ATOM 803 O O . ALA A 1 101 ? 10.161 3.082 5.080 1.00 93.00 101 ALA A O 1
ATOM 804 N N . GLU A 1 102 ? 12.284 2.377 4.943 1.00 94.12 102 GLU A N 1
ATOM 805 C CA . GLU A 1 102 ? 12.861 3.681 5.277 1.00 94.12 102 GLU A CA 1
ATOM 806 C C . GLU A 1 102 ? 12.438 4.782 4.277 1.00 94.12 102 GLU A C 1
ATOM 808 O O . GLU A 1 102 ? 11.922 5.807 4.724 1.00 94.12 102 GLU A O 1
ATOM 813 N N . PRO A 1 103 ? 12.542 4.587 2.947 1.00 95.38 103 PRO A N 1
ATOM 814 C CA . PRO A 1 103 ? 12.029 5.549 1.970 1.00 95.38 103 PRO A CA 1
ATOM 815 C C . PRO A 1 103 ? 10.530 5.874 2.121 1.00 95.38 103 PRO A C 1
ATOM 817 O O . PRO A 1 103 ? 10.126 7.028 1.973 1.00 95.38 103 PRO A O 1
ATOM 820 N N . THR A 1 104 ? 9.695 4.880 2.439 1.00 95.69 104 THR A N 1
ATOM 821 C CA . THR A 1 104 ? 8.246 5.075 2.635 1.00 95.69 104 THR A CA 1
ATOM 822 C C . THR A 1 104 ? 7.954 5.852 3.921 1.00 95.69 104 THR A C 1
ATOM 824 O O . THR A 1 104 ? 7.130 6.764 3.916 1.00 95.69 104 THR A O 1
ATOM 827 N N . GLU A 1 105 ? 8.662 5.552 5.011 1.00 94.75 105 GLU A N 1
ATOM 828 C CA . GLU A 1 105 ? 8.567 6.285 6.281 1.00 94.75 105 GLU A CA 1
ATOM 829 C C . GLU A 1 105 ? 9.034 7.744 6.136 1.00 94.75 105 GLU A C 1
ATOM 831 O O . GLU A 1 105 ? 8.398 8.659 6.665 1.00 94.75 105 GLU A O 1
ATOM 836 N N . GLN A 1 106 ? 10.101 7.988 5.368 1.00 94.62 106 GLN A N 1
ATOM 837 C CA . GLN A 1 106 ? 10.559 9.341 5.041 1.00 94.62 106 GLN A CA 1
ATOM 838 C C . GLN A 1 106 ? 9.511 10.112 4.229 1.00 94.62 106 GLN A C 1
ATOM 840 O O . GLN A 1 106 ? 9.241 11.276 4.533 1.00 94.62 106 GLN A O 1
ATOM 845 N N . TRP A 1 107 ? 8.882 9.466 3.242 1.00 96.38 107 TRP A N 1
ATOM 846 C CA . TRP A 1 107 ? 7.801 10.066 2.457 1.00 96.38 107 TRP A CA 1
ATOM 847 C C . TRP A 1 107 ? 6.589 10.420 3.333 1.00 96.38 107 TRP A C 1
ATOM 849 O O . TRP A 1 107 ? 6.098 11.545 3.270 1.00 96.38 107 TRP A O 1
ATOM 859 N N . LEU A 1 108 ? 6.160 9.514 4.222 1.00 95.00 108 LEU A N 1
ATOM 860 C CA . LEU A 1 108 ? 5.092 9.775 5.201 1.00 95.00 108 LEU A CA 1
ATOM 861 C C . LEU A 1 108 ? 5.418 10.995 6.074 1.00 95.00 108 LEU A C 1
ATOM 863 O O . LEU A 1 108 ? 4.597 11.904 6.216 1.00 95.00 108 LEU A O 1
ATOM 867 N N . SER A 1 109 ? 6.646 11.055 6.598 1.00 93.69 109 SER A N 1
ATOM 868 C CA . SER A 1 109 ? 7.104 12.177 7.416 1.00 93.69 109 SER A CA 1
ATOM 869 C C . SER A 1 109 ? 7.137 13.499 6.644 1.00 93.69 109 SER A C 1
ATOM 871 O O . SER A 1 109 ? 6.852 14.541 7.237 1.00 93.69 109 SER A O 1
ATOM 873 N N . ALA A 1 110 ? 7.481 13.486 5.353 1.00 94.50 110 ALA A N 1
ATOM 874 C CA . ALA A 1 110 ? 7.484 14.680 4.507 1.00 94.50 110 ALA A CA 1
ATOM 875 C C . ALA A 1 110 ? 6.070 15.255 4.305 1.00 94.50 110 ALA A C 1
ATOM 877 O O . ALA A 1 110 ? 5.914 16.470 4.195 1.00 94.50 110 ALA A O 1
ATOM 878 N N . HIS A 1 111 ? 5.044 14.401 4.354 1.00 93.81 111 HIS A N 1
ATOM 879 C CA . HIS A 1 111 ? 3.625 14.782 4.314 1.00 93.81 111 HIS A CA 1
ATOM 880 C C . HIS A 1 111 ? 3.003 14.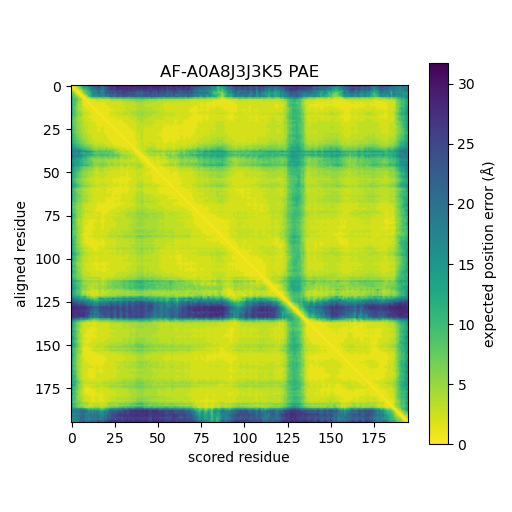997 5.698 1.00 93.81 111 HIS A C 1
ATOM 882 O O . HIS A 1 111 ? 1.787 15.071 5.831 1.00 93.81 111 HIS A O 1
ATOM 888 N N . SER A 1 112 ? 3.821 15.113 6.749 1.00 91.56 112 SER A N 1
ATOM 889 C CA . SER A 1 112 ? 3.366 15.286 8.139 1.00 91.56 112 SER A CA 1
ATOM 890 C C . SER A 1 112 ? 2.477 14.153 8.677 1.00 91.56 112 SER A C 1
ATOM 892 O O . SER A 1 112 ? 1.860 14.308 9.731 1.00 91.56 112 SER A O 1
ATOM 894 N N . LEU A 1 113 ? 2.466 12.990 8.023 1.00 90.00 113 LEU A N 1
ATOM 895 C CA . LEU A 1 113 ? 1.797 11.791 8.512 1.00 90.00 113 LEU A CA 1
ATOM 896 C C . LEU A 1 113 ? 2.741 11.036 9.447 1.00 90.00 113 LEU A C 1
ATOM 898 O O . LEU A 1 113 ? 3.790 10.539 9.037 1.00 90.00 113 LEU A O 1
ATOM 902 N N . ARG A 1 114 ? 2.379 10.960 10.730 1.00 83.75 114 ARG A N 1
ATOM 903 C CA . ARG A 1 114 ? 3.193 10.296 11.754 1.00 83.75 114 ARG A CA 1
ATOM 904 C C . ARG A 1 114 ? 2.535 9.002 12.197 1.00 83.75 114 ARG A C 1
ATOM 906 O O . ARG A 1 114 ? 1.488 9.015 12.836 1.00 83.75 114 ARG A O 1
ATOM 913 N N . PHE A 1 115 ? 3.216 7.907 11.903 1.00 86.75 115 PHE A N 1
ATOM 914 C CA . PHE A 1 115 ? 2.880 6.566 12.347 1.00 86.75 115 PHE A CA 1
ATOM 915 C C . PHE A 1 115 ? 4.037 6.044 13.201 1.00 86.75 115 PHE A C 1
ATOM 917 O O . PHE A 1 115 ? 5.193 6.181 12.787 1.00 86.75 115 PHE A O 1
ATOM 924 N N . PRO A 1 116 ? 3.783 5.456 14.382 1.00 85.25 116 PRO A N 1
ATOM 925 C CA . PRO A 1 116 ? 4.794 4.644 15.044 1.00 85.25 116 PRO A CA 1
ATOM 926 C C . PRO 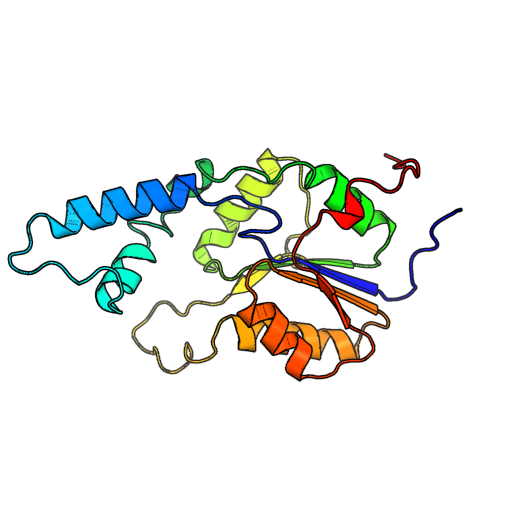A 1 116 ? 5.294 3.566 14.078 1.00 85.25 116 PRO A C 1
ATOM 928 O O . PRO A 1 116 ? 4.500 3.009 13.317 1.00 85.25 116 PRO A O 1
ATOM 931 N N . ARG A 1 117 ? 6.591 3.252 14.076 1.00 80.94 117 ARG A N 1
ATOM 932 C CA . ARG A 1 117 ? 7.160 2.290 13.114 1.00 80.94 117 ARG A CA 1
ATOM 933 C C . ARG A 1 117 ? 6.463 0.928 13.198 1.00 80.94 117 ARG A C 1
ATOM 935 O O . ARG A 1 117 ? 6.203 0.275 12.194 1.00 80.94 117 ARG A O 1
ATOM 942 N N . GLU A 1 118 ? 6.085 0.530 14.404 1.00 85.88 118 GLU A N 1
ATOM 943 C CA . GLU A 1 118 ? 5.322 -0.672 14.710 1.00 85.88 118 GLU A CA 1
ATOM 944 C C . GLU A 1 118 ? 3.868 -0.649 14.220 1.00 85.88 118 GLU A C 1
ATOM 946 O O . GLU A 1 118 ? 3.221 -1.691 14.278 1.00 85.88 118 GLU A O 1
ATOM 951 N N . SER A 1 119 ? 3.361 0.471 13.709 1.00 90.56 119 SER A N 1
ATOM 952 C CA . SER A 1 119 ? 2.040 0.569 13.073 1.00 90.56 119 SER A CA 1
ATOM 953 C C . SER A 1 119 ? 2.093 0.446 11.547 1.00 90.56 119 SER A C 1
ATOM 955 O O . SER A 1 119 ? 1.056 0.446 10.892 1.00 90.56 119 SER A O 1
ATOM 957 N N . ILE A 1 120 ? 3.286 0.275 10.964 1.00 91.12 120 ILE A N 1
ATOM 958 C CA . ILE A 1 120 ? 3.455 0.007 9.534 1.00 91.12 120 ILE A CA 1
ATOM 959 C C . ILE A 1 120 ? 3.896 -1.449 9.351 1.00 91.12 120 ILE A C 1
ATOM 961 O O . ILE A 1 120 ? 4.814 -1.946 10.013 1.00 91.12 120 ILE A O 1
ATOM 965 N N . ARG A 1 121 ? 3.208 -2.178 8.473 1.00 89.94 121 ARG A N 1
ATOM 966 C CA . ARG A 1 121 ? 3.522 -3.565 8.117 1.00 89.94 121 ARG A CA 1
ATOM 967 C C . ARG A 1 121 ? 3.824 -3.648 6.630 1.00 89.94 121 ARG A C 1
ATOM 969 O O . ARG A 1 121 ? 2.952 -3.417 5.797 1.00 89.94 121 ARG A O 1
ATOM 976 N N . TYR A 1 122 ? 5.067 -4.003 6.330 1.00 87.44 122 TYR A N 1
ATOM 977 C CA . TYR A 1 122 ? 5.550 -4.252 4.978 1.00 87.44 122 TYR A CA 1
ATOM 978 C C . TYR A 1 122 ? 5.408 -5.727 4.634 1.00 87.44 122 TYR A C 1
ATOM 980 O O . TYR A 1 122 ? 5.547 -6.599 5.500 1.00 87.44 122 TYR A O 1
ATOM 988 N N . LYS A 1 123 ? 5.166 -6.015 3.358 1.00 79.81 123 LYS A N 1
ATOM 989 C CA . LYS A 1 123 ? 5.222 -7.383 2.861 1.00 79.81 123 LYS A CA 1
ATOM 990 C C . LYS A 1 123 ? 6.686 -7.807 2.777 1.00 79.81 123 LYS A C 1
ATOM 992 O O . LYS A 1 123 ? 7.501 -7.138 2.149 1.00 79.81 123 LYS A O 1
ATOM 997 N N . LEU A 1 124 ? 7.017 -8.927 3.410 1.00 68.25 124 LEU A N 1
ATOM 998 C CA . LEU A 1 124 ? 8.356 -9.502 3.331 1.00 68.25 124 LEU A CA 1
ATOM 999 C C . LEU A 1 124 ? 8.559 -10.102 1.935 1.00 68.25 124 LEU A C 1
ATOM 1001 O O . LEU A 1 124 ? 7.847 -11.031 1.550 1.00 68.25 124 LEU A O 1
ATOM 1005 N N . TYR A 1 125 ? 9.534 -9.585 1.189 1.00 63.19 125 TYR A N 1
ATOM 1006 C CA . TYR A 1 125 ? 10.022 -10.218 -0.035 1.00 63.19 125 TYR A CA 1
ATOM 1007 C C . TYR A 1 125 ? 11.388 -10.803 0.291 1.00 63.19 125 TYR A C 1
ATOM 1009 O O . TYR A 1 125 ? 12.362 -10.070 0.427 1.00 63.19 125 TYR A O 1
ATOM 1017 N N . ALA A 1 126 ? 11.471 -12.126 0.440 1.00 51.25 126 ALA A N 1
ATOM 1018 C CA . ALA A 1 126 ? 12.766 -12.780 0.572 1.00 51.25 126 ALA A CA 1
ATOM 1019 C C . ALA A 1 126 ? 13.630 -12.420 -0.650 1.00 51.25 126 ALA A C 1
ATOM 1021 O O . ALA A 1 126 ? 13.241 -12.695 -1.787 1.00 51.25 126 ALA A O 1
ATOM 1022 N N . GLN A 1 127 ? 14.779 -11.781 -0.422 1.00 44.03 127 GLN A N 1
ATOM 1023 C CA . GLN A 1 127 ? 15.791 -11.610 -1.458 1.00 44.03 127 GLN A CA 1
ATOM 1024 C C . GLN A 1 127 ? 16.474 -12.965 -1.686 1.00 44.03 127 GLN A C 1
ATOM 1026 O O . GLN A 1 127 ? 17.270 -13.403 -0.860 1.00 44.03 127 GLN A O 1
ATOM 1031 N N . GLY A 1 128 ? 16.135 -13.657 -2.776 1.00 43.75 128 GLY A N 1
ATOM 1032 C CA . GLY A 1 128 ? 16.767 -14.926 -3.151 1.00 43.75 128 GLY A CA 1
ATOM 1033 C C . GLY A 1 128 ? 15.853 -15.882 -3.921 1.00 43.75 128 GLY A C 1
ATOM 1034 O O . GLY A 1 128 ? 14.635 -15.736 -3.926 1.00 43.75 128 GLY A O 1
ATOM 1035 N N . GLU A 1 129 ? 16.465 -16.869 -4.579 1.00 38.25 129 GLU A N 1
ATOM 1036 C CA . GLU A 1 129 ? 15.862 -17.819 -5.533 1.00 38.25 129 GLU A CA 1
ATOM 1037 C C . GLU A 1 129 ? 14.770 -18.745 -4.965 1.00 38.25 129 GLU A C 1
ATOM 1039 O O . GLU A 1 129 ? 14.130 -19.474 -5.728 1.00 38.25 129 GLU A O 1
ATOM 1044 N N . ASP A 1 130 ? 14.487 -18.712 -3.659 1.00 40.41 130 ASP A N 1
ATOM 1045 C CA . ASP A 1 130 ? 13.432 -19.532 -3.059 1.00 40.41 130 ASP A CA 1
ATOM 1046 C C . ASP A 1 130 ? 12.049 -18.864 -3.187 1.00 40.41 130 ASP A C 1
ATOM 1048 O O . ASP A 1 130 ? 11.349 -18.536 -2.230 1.00 40.41 130 ASP A O 1
ATOM 1052 N N . GLN A 1 131 ? 11.611 -18.707 -4.440 1.00 43.88 131 GLN A N 1
ATOM 1053 C CA . GLN A 1 131 ? 10.282 -18.213 -4.835 1.00 43.88 131 GLN A CA 1
ATOM 1054 C C . GLN A 1 131 ? 9.112 -19.087 -4.325 1.00 43.88 131 GLN A C 1
ATOM 1056 O O . GLN A 1 131 ? 7.944 -18.814 -4.611 1.00 43.88 131 GLN A O 1
ATOM 1061 N N . ARG A 1 132 ? 9.387 -20.173 -3.590 1.00 38.38 132 ARG A N 1
ATOM 1062 C CA . ARG A 1 132 ? 8.370 -21.113 -3.095 1.00 38.38 132 ARG A CA 1
ATOM 1063 C C . ARG A 1 132 ? 7.591 -20.565 -1.900 1.00 38.38 132 ARG A C 1
ATOM 1065 O O . ARG A 1 132 ? 6.421 -20.917 -1.766 1.00 38.38 132 ARG A O 1
ATOM 1072 N N . GLU A 1 133 ? 8.180 -19.671 -1.105 1.00 40.44 133 GLU A N 1
ATOM 1073 C CA . GLU A 1 133 ? 7.504 -19.004 0.023 1.00 40.44 133 GLU A CA 1
ATOM 1074 C C . GLU A 1 133 ? 6.801 -17.691 -0.376 1.00 40.44 133 GLU A C 1
ATOM 1076 O O . GLU A 1 133 ? 5.928 -17.213 0.343 1.00 40.44 133 GLU A O 1
ATOM 1081 N N . GLN A 1 134 ? 7.051 -17.162 -1.582 1.00 48.44 134 GLN A N 1
ATOM 1082 C CA . GLN A 1 134 ? 6.349 -15.989 -2.139 1.00 48.44 134 GLN A CA 1
ATOM 1083 C C . GLN A 1 134 ? 4.965 -16.315 -2.746 1.00 48.44 134 GLN A C 1
ATOM 1085 O O . GLN A 1 134 ? 4.356 -15.487 -3.423 1.00 48.44 134 GLN A O 1
ATOM 1090 N N . ARG A 1 135 ? 4.435 -17.525 -2.516 1.00 51.09 135 ARG A N 1
ATOM 1091 C CA . ARG A 1 135 ? 3.198 -18.023 -3.150 1.00 51.09 135 ARG A CA 1
ATOM 1092 C C . ARG A 1 135 ? 1.902 -17.448 -2.586 1.00 51.09 135 ARG A C 1
ATOM 1094 O O . ARG A 1 135 ? 0.846 -17.670 -3.177 1.00 51.09 135 ARG A O 1
ATOM 1101 N N . VAL A 1 136 ? 1.953 -16.729 -1.467 1.00 60.91 136 VAL A N 1
ATOM 1102 C CA . VAL A 1 136 ? 0.755 -16.096 -0.915 1.00 60.91 136 VAL A CA 1
ATOM 1103 C C . VAL A 1 136 ? 0.513 -14.788 -1.668 1.00 60.91 136 VAL A C 1
ATOM 1105 O O . VAL A 1 136 ? 1.304 -13.839 -1.596 1.00 60.91 136 VAL A O 1
ATOM 1108 N N . SER A 1 137 ? -0.576 -14.750 -2.439 1.00 82.69 137 SER A N 1
ATOM 1109 C CA . SER A 1 137 ? -1.005 -13.534 -3.128 1.00 82.69 137 SER A CA 1
ATOM 1110 C C . SER A 1 137 ? -1.168 -12.394 -2.114 1.00 82.69 137 SER A C 1
ATOM 1112 O O . SER A 1 137 ? -1.450 -12.626 -0.939 1.00 82.69 137 SER A O 1
ATOM 1114 N N . THR A 1 138 ? -0.961 -11.146 -2.545 1.00 88.44 138 THR A N 1
ATOM 1115 C CA . THR A 1 138 ? -1.128 -9.975 -1.663 1.00 88.44 138 THR A CA 1
ATOM 1116 C C . THR A 1 138 ? -2.496 -9.969 -0.982 1.00 88.44 138 THR A C 1
ATOM 1118 O O . THR A 1 138 ? -2.556 -9.727 0.220 1.00 88.44 138 THR A O 1
ATOM 1121 N N . ALA A 1 139 ? -3.547 -10.348 -1.712 1.00 91.50 139 ALA A N 1
ATOM 1122 C CA . ALA A 1 139 ? -4.896 -10.486 -1.180 1.00 91.50 139 ALA A CA 1
ATOM 1123 C C . ALA A 1 139 ? -4.961 -11.471 -0.002 1.00 91.50 139 ALA A C 1
ATOM 1125 O O . ALA A 1 139 ? -5.416 -11.098 1.076 1.00 91.50 139 ALA A O 1
ATOM 1126 N N . VAL A 1 140 ? -4.426 -12.689 -0.164 1.00 91.56 140 VAL A N 1
ATOM 1127 C CA . VAL A 1 140 ? -4.437 -13.714 0.899 1.00 91.56 140 VAL A CA 1
ATOM 1128 C C . VAL A 1 140 ? -3.598 -13.269 2.097 1.00 91.56 140 VAL A C 1
ATOM 1130 O O . VAL A 1 140 ? -4.003 -13.451 3.240 1.00 91.56 140 VAL A O 1
ATOM 1133 N N . TRP A 1 141 ? -2.440 -12.645 1.865 1.00 91.62 141 TRP A N 1
ATOM 1134 C CA . TRP A 1 141 ? -1.590 -12.147 2.949 1.00 91.62 141 TRP A CA 1
ATOM 1135 C C . TRP A 1 141 ? -2.291 -11.063 3.778 1.00 91.62 141 TRP A C 1
ATOM 1137 O O . TRP A 1 141 ? -2.304 -11.148 5.009 1.00 91.62 141 TRP A O 1
ATOM 1147 N N . LYS A 1 142 ? -2.923 -10.081 3.120 1.00 94.62 142 LYS A N 1
ATOM 1148 C CA . LYS A 1 142 ? -3.701 -9.042 3.806 1.00 94.62 142 LYS A CA 1
ATOM 1149 C C . LYS A 1 142 ? -4.893 -9.644 4.552 1.00 94.62 142 LYS A C 1
ATOM 1151 O O . LYS A 1 142 ? -5.114 -9.301 5.712 1.00 94.62 142 LYS A O 1
ATOM 1156 N N . ALA A 1 143 ? -5.595 -10.601 3.946 1.00 95.75 143 ALA A N 1
ATOM 1157 C CA . ALA A 1 143 ? -6.711 -11.295 4.581 1.00 95.75 143 ALA A CA 1
ATOM 1158 C C . ALA A 1 143 ? -6.303 -12.076 5.838 1.00 95.75 143 ALA A C 1
ATOM 1160 O O . ALA A 1 143 ? -6.992 -11.988 6.853 1.00 95.75 143 ALA A O 1
ATOM 1161 N N . ILE A 1 144 ? -5.145 -12.747 5.832 1.00 94.06 144 ILE A N 1
ATOM 1162 C CA . ILE A 1 144 ? -4.592 -13.405 7.027 1.00 94.06 144 ILE A CA 1
ATOM 1163 C C . ILE A 1 144 ? -4.353 -12.392 8.153 1.00 94.06 144 ILE A C 1
ATOM 1165 O O . ILE A 1 144 ? -4.690 -12.676 9.302 1.00 94.06 144 ILE A O 1
ATOM 1169 N N . ILE A 1 145 ? -3.800 -11.216 7.846 1.00 94.62 145 ILE A N 1
ATOM 1170 C CA . ILE A 1 145 ? -3.537 -10.173 8.850 1.00 94.62 145 ILE A CA 1
ATOM 1171 C C . ILE A 1 145 ? -4.844 -9.637 9.439 1.00 94.62 145 ILE A C 1
ATOM 1173 O O . ILE A 1 145 ? -4.969 -9.551 10.661 1.00 94.62 145 ILE A O 1
ATOM 1177 N N . VAL A 1 146 ? -5.836 -9.337 8.596 1.00 96.75 146 VAL A N 1
ATOM 1178 C CA . VAL A 1 146 ? -7.160 -8.887 9.056 1.00 96.75 146 VAL A CA 1
ATOM 1179 C C . VAL A 1 146 ? -7.836 -9.965 9.908 1.00 96.75 146 VAL A C 1
ATOM 1181 O O . VAL A 1 146 ? -8.353 -9.671 10.983 1.00 96.75 146 VAL A O 1
ATOM 1184 N N . HIS A 1 147 ? -7.767 -11.229 9.490 1.00 95.88 147 HIS A N 1
ATOM 1185 C CA . HIS A 1 147 ? -8.310 -12.356 10.245 1.00 95.88 147 HIS A CA 1
ATOM 1186 C C . HIS A 1 147 ? -7.624 -12.535 11.607 1.00 95.88 147 HIS A C 1
ATOM 1188 O O . HIS A 1 147 ? -8.284 -12.816 12.604 1.00 95.88 147 HIS A O 1
ATOM 1194 N N . GLN A 1 148 ? -6.302 -12.362 11.684 1.00 95.00 148 GLN A N 1
ATOM 1195 C CA . GLN A 1 148 ? -5.576 -12.388 12.957 1.00 95.00 148 GLN A CA 1
ATOM 1196 C C . GLN A 1 148 ? -5.983 -11.222 13.863 1.00 95.00 148 GLN A C 1
ATOM 1198 O O . GLN A 1 148 ? -6.193 -11.435 15.055 1.00 95.00 148 GLN A O 1
ATOM 1203 N N . ALA A 1 149 ? -6.140 -10.015 13.314 1.00 95.44 149 ALA A N 1
ATOM 1204 C CA . ALA A 1 149 ? -6.628 -8.861 14.064 1.00 95.44 149 ALA A CA 1
ATOM 1205 C C . ALA A 1 149 ? -8.056 -9.085 14.595 1.00 95.44 149 ALA A C 1
ATOM 1207 O O . ALA A 1 149 ? -8.354 -8.692 15.720 1.00 95.44 149 ALA A O 1
ATOM 1208 N N . ALA A 1 150 ? -8.917 -9.781 13.844 1.00 95.94 150 ALA A N 1
ATOM 1209 C CA . ALA A 1 150 ? -10.310 -10.040 14.229 1.00 95.94 150 ALA A CA 1
ATOM 1210 C C . ALA A 1 150 ? -10.463 -10.887 15.500 1.00 95.94 150 ALA A C 1
ATOM 1212 O O . ALA A 1 150 ? -11.535 -10.888 16.097 1.00 95.94 150 ALA A O 1
ATOM 1213 N N . VAL A 1 151 ? -9.400 -11.572 15.931 1.00 95.19 151 VAL A N 1
ATOM 1214 C CA . VAL A 1 151 ? -9.347 -12.291 17.214 1.00 95.19 151 VAL A CA 1
ATOM 1215 C C . VAL A 1 151 ? -9.203 -11.333 18.401 1.00 95.19 151 VAL A C 1
ATOM 1217 O O . VAL A 1 151 ? -9.648 -11.649 19.502 1.00 95.19 151 VAL A O 1
ATOM 1220 N N . TRP A 1 152 ? -8.562 -10.183 18.190 1.00 94.56 152 TRP A N 1
ATOM 1221 C CA . TRP A 1 152 ? -8.148 -9.271 19.256 1.00 94.56 152 TRP A CA 1
ATOM 1222 C C . TRP A 1 152 ? -8.974 -7.998 19.331 1.00 94.56 152 TRP A C 1
ATOM 1224 O O . TRP A 1 152 ? -9.026 -7.418 20.407 1.00 94.56 152 TRP A O 1
ATOM 1234 N N . TYR A 1 153 ? -9.592 -7.570 18.230 1.00 96.06 153 TYR A N 1
ATOM 1235 C CA . TYR A 1 153 ? -10.313 -6.304 18.131 1.00 96.06 153 TYR A CA 1
ATOM 1236 C C . TYR A 1 153 ? -11.823 -6.513 17.993 1.00 96.06 153 TYR A C 1
ATOM 1238 O O . TYR A 1 153 ? -12.283 -7.370 17.238 1.00 96.06 153 TYR A O 1
ATOM 1246 N N . ASP A 1 154 ? -12.601 -5.674 18.674 1.00 95.50 154 ASP A N 1
ATOM 1247 C CA . ASP A 1 154 ? -14.068 -5.707 18.629 1.00 95.50 154 ASP A CA 1
ATOM 1248 C C . ASP A 1 154 ? -14.612 -5.097 17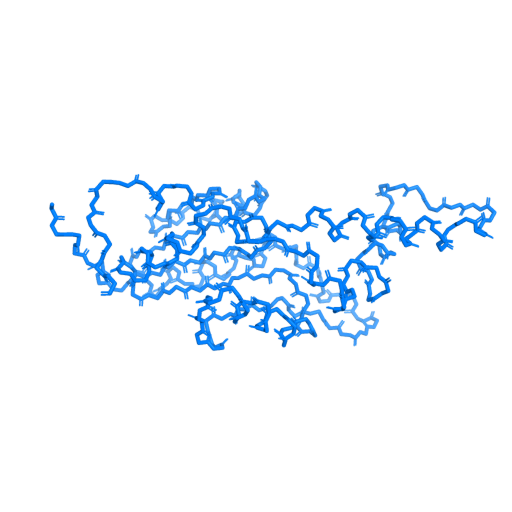.331 1.00 95.50 154 ASP A C 1
ATOM 1250 O O . ASP A 1 154 ? -15.707 -5.438 16.884 1.00 95.50 154 ASP A O 1
ATOM 1254 N N . HIS A 1 155 ? -13.842 -4.191 16.724 1.00 96.25 155 HIS A N 1
ATOM 1255 C CA . HIS A 1 155 ? -14.173 -3.538 15.465 1.00 96.25 155 HIS A CA 1
ATOM 1256 C C . HIS A 1 155 ? -12.917 -3.291 14.630 1.00 96.25 155 HIS A C 1
ATOM 1258 O O . HIS A 1 155 ? -11.930 -2.738 15.126 1.00 96.25 155 HIS A O 1
ATOM 1264 N N . ILE A 1 156 ? -12.974 -3.667 13.356 1.00 97.50 156 ILE A N 1
ATOM 1265 C CA . ILE A 1 156 ? -11.903 -3.488 12.383 1.00 97.50 156 ILE A CA 1
ATOM 1266 C C . ILE A 1 156 ? -12.452 -2.728 11.192 1.00 97.50 15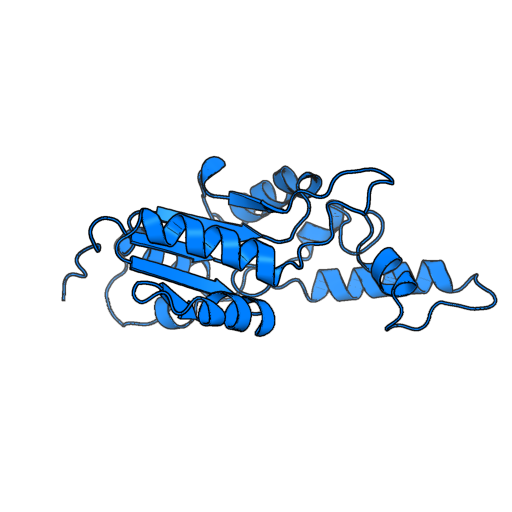6 ILE A C 1
ATOM 1268 O O . ILE A 1 156 ? -13.432 -3.150 10.591 1.00 97.50 156 ILE A O 1
ATOM 1272 N N . LEU A 1 157 ? -11.765 -1.665 10.804 1.00 97.94 157 LEU A N 1
ATOM 1273 C CA . LEU A 1 157 ? -11.928 -1.046 9.499 1.00 97.94 157 LEU A CA 1
ATOM 1274 C C . LEU A 1 157 ? -10.782 -1.494 8.594 1.00 97.94 157 LEU A C 1
ATOM 1276 O O . LEU A 1 157 ? -9.623 -1.291 8.939 1.00 97.94 157 LEU A O 1
ATOM 1280 N N . PHE A 1 158 ? -11.091 -2.078 7.442 1.00 98.31 158 PHE A N 1
ATOM 1281 C CA . PHE A 1 158 ? -10.122 -2.424 6.406 1.00 98.31 158 PHE A CA 1
ATOM 1282 C C . PHE A 1 158 ? -10.353 -1.565 5.158 1.00 98.31 158 PHE A C 1
ATOM 1284 O O . PHE A 1 158 ? -11.439 -1.603 4.578 1.00 98.31 158 PHE A O 1
ATOM 1291 N N . ILE A 1 159 ? -9.341 -0.799 4.744 1.00 98.44 159 ILE A N 1
ATOM 1292 C CA . ILE A 1 159 ? -9.398 0.095 3.578 1.00 98.44 159 ILE A CA 1
ATOM 1293 C C . ILE A 1 159 ? -8.335 -0.321 2.566 1.00 98.44 159 ILE A C 1
ATOM 1295 O O . ILE A 1 159 ? -7.154 -0.339 2.897 1.00 98.44 159 ILE A O 1
ATOM 1299 N N . ASP A 1 160 ? -8.742 -0.624 1.337 1.00 98.12 160 ASP A N 1
ATOM 1300 C CA . ASP A 1 160 ? -7.848 -1.070 0.261 1.00 98.12 160 ASP A CA 1
ATOM 1301 C C . ASP A 1 160 ? -8.505 -0.777 -1.089 1.00 98.12 160 ASP A C 1
ATOM 1303 O O . ASP A 1 160 ? -9.689 -1.085 -1.250 1.00 98.12 160 ASP A O 1
ATOM 1307 N N . ASP A 1 161 ? -7.793 -0.195 -2.054 1.00 97.25 161 ASP A N 1
ATOM 1308 C CA . ASP A 1 161 ? -8.358 0.168 -3.360 1.00 97.25 161 ASP A CA 1
ATOM 1309 C C . ASP A 1 161 ? -8.452 -1.036 -4.318 1.00 97.25 161 ASP A C 1
ATOM 1311 O O . ASP A 1 161 ? -9.313 -1.055 -5.206 1.00 97.25 161 ASP A O 1
ATOM 1315 N N . ASP A 1 162 ? -7.697 -2.114 -4.082 1.00 96.00 162 ASP A N 1
ATOM 1316 C CA . ASP A 1 162 ? -7.765 -3.330 -4.892 1.00 96.00 162 ASP A CA 1
ATOM 1317 C C . ASP A 1 162 ? -8.963 -4.209 -4.488 1.00 96.00 162 ASP A C 1
ATOM 1319 O O . ASP A 1 162 ? -9.041 -4.806 -3.405 1.00 96.00 162 ASP A O 1
ATOM 1323 N N . VAL A 1 163 ? -9.901 -4.361 -5.427 1.00 96.50 163 VAL A N 1
ATOM 1324 C CA . VAL A 1 163 ? -11.096 -5.203 -5.278 1.00 96.50 163 VAL A CA 1
ATOM 1325 C C . VAL A 1 163 ? -10.768 -6.651 -4.900 1.00 96.50 163 VAL A C 1
ATOM 1327 O O . VAL A 1 163 ? -11.556 -7.283 -4.198 1.00 96.50 163 VAL A O 1
ATOM 1330 N N . LYS A 1 164 ? -9.615 -7.189 -5.317 1.00 95.38 164 LYS A N 1
ATOM 1331 C CA . LYS A 1 164 ? -9.192 -8.556 -4.977 1.00 95.38 164 LYS A CA 1
ATOM 1332 C C . LYS A 1 164 ? -8.830 -8.675 -3.504 1.00 95.38 164 LYS A C 1
ATOM 1334 O O . LYS A 1 164 ? -9.214 -9.657 -2.877 1.00 95.38 164 LYS A O 1
ATOM 1339 N N . ASN A 1 165 ? -8.136 -7.680 -2.948 1.00 96.12 165 ASN A N 1
ATOM 1340 C CA . ASN A 1 165 ? -7.787 -7.656 -1.528 1.00 96.12 165 ASN A CA 1
ATOM 1341 C C . ASN A 1 165 ? -9.064 -7.573 -0.679 1.00 96.12 165 ASN A C 1
ATOM 1343 O O . ASN A 1 165 ? -9.246 -8.368 0.244 1.00 96.12 165 ASN A O 1
ATOM 1347 N N . ARG A 1 166 ? -9.997 -6.681 -1.046 1.00 97.50 166 ARG A N 1
ATOM 1348 C CA . ARG A 1 166 ? -11.302 -6.556 -0.372 1.00 97.50 166 ARG A CA 1
ATOM 1349 C C . ARG A 1 166 ? -12.136 -7.833 -0.462 1.00 97.50 166 ARG A C 1
ATOM 1351 O O . ARG A 1 166 ? -12.713 -8.254 0.539 1.00 97.50 166 ARG A O 1
ATOM 1358 N N . ALA A 1 167 ? -12.198 -8.454 -1.640 1.00 97.25 167 ALA A N 1
ATOM 1359 C CA . ALA A 1 167 ? -12.946 -9.691 -1.849 1.00 97.25 167 ALA A CA 1
ATOM 1360 C C . ALA A 1 167 ? -12.385 -10.851 -1.015 1.00 97.25 167 ALA A C 1
ATOM 1362 O O . ALA A 1 167 ? -13.161 -11.610 -0.437 1.00 97.25 167 ALA A O 1
ATOM 1363 N N . GLU A 1 168 ? -11.058 -10.962 -0.909 1.00 97.25 168 GLU A N 1
ATOM 1364 C CA . GLU A 1 168 ? -10.414 -11.995 -0.096 1.00 97.25 168 GLU A CA 1
ATOM 1365 C C . GLU A 1 168 ? -10.711 -11.803 1.397 1.00 97.25 168 GLU A C 1
ATOM 1367 O O . GLU A 1 168 ? -11.114 -12.751 2.064 1.00 97.25 168 GLU A O 1
ATOM 1372 N N . VAL A 1 169 ? -10.623 -10.572 1.921 1.00 97.06 169 VAL A N 1
ATOM 1373 C CA . VAL A 1 169 ? -11.015 -10.275 3.313 1.00 97.06 169 VAL A CA 1
ATOM 1374 C C . VAL A 1 169 ? -12.493 -10.607 3.551 1.00 97.06 169 VAL A C 1
ATOM 1376 O O . VAL A 1 169 ? -12.832 -11.255 4.543 1.00 97.06 169 VAL A O 1
ATOM 1379 N N . ALA A 1 170 ? -13.377 -10.223 2.625 1.00 97.44 170 ALA A N 1
ATOM 1380 C CA . ALA A 1 170 ? -14.810 -10.496 2.723 1.00 97.44 170 ALA A CA 1
ATOM 1381 C C . ALA A 1 170 ? -15.135 -12.002 2.727 1.00 97.44 170 ALA A C 1
ATOM 1383 O O . ALA A 1 170 ? -16.089 -12.423 3.386 1.00 97.44 170 ALA A O 1
ATOM 1384 N N . ALA A 1 171 ? -14.336 -12.829 2.041 1.00 97.25 171 ALA A N 1
ATOM 1385 C CA . ALA A 1 171 ? -14.530 -14.278 1.979 1.00 97.25 171 ALA A CA 1
ATOM 1386 C C . ALA A 1 171 ? -14.431 -14.964 3.355 1.00 97.25 171 ALA A C 1
ATOM 1388 O O . ALA A 1 171 ? -15.022 -16.028 3.547 1.00 97.25 171 ALA A O 1
ATOM 1389 N N . HIS A 1 172 ? -13.759 -14.339 4.328 1.00 95.19 172 HIS A N 1
ATOM 1390 C CA . HIS A 1 172 ? -13.674 -14.836 5.702 1.00 95.19 172 HIS A CA 1
ATOM 1391 C C . HIS A 1 172 ? -14.936 -14.583 6.547 1.00 95.19 172 HIS A C 1
ATOM 1393 O O . HIS A 1 172 ? -15.031 -15.128 7.644 1.00 95.19 172 HIS A O 1
ATOM 1399 N N . GLN A 1 173 ? -15.905 -13.791 6.062 1.00 95.81 173 GLN A N 1
ATOM 1400 C CA . GLN A 1 173 ? -17.203 -13.541 6.720 1.00 95.81 173 GLN A CA 1
ATOM 1401 C C . GLN A 1 173 ? -17.085 -13.064 8.182 1.00 95.81 173 GLN A C 1
ATOM 1403 O O . GLN A 1 173 ? -17.881 -13.432 9.048 1.00 95.81 173 GLN A O 1
ATOM 1408 N N . LEU A 1 174 ? -16.074 -12.241 8.464 1.00 95.62 174 LEU A N 1
ATOM 1409 C CA . LEU A 1 174 ? -15.802 -11.717 9.800 1.00 95.62 174 LEU A CA 1
ATOM 1410 C C . LEU A 1 174 ? -16.827 -10.632 10.157 1.00 95.62 174 LEU A C 1
ATOM 1412 O O . LEU A 1 174 ? -16.878 -9.582 9.520 1.00 95.62 174 LEU A O 1
ATOM 1416 N N . SER A 1 175 ? -17.647 -10.869 11.184 1.00 96.19 175 SER A N 1
ATOM 1417 C CA . SER A 1 175 ? -18.748 -9.967 11.561 1.00 96.19 175 SER A CA 1
ATOM 1418 C C . SER A 1 175 ? -18.298 -8.634 12.166 1.00 96.19 175 SER A C 1
ATOM 1420 O O . SER A 1 175 ? -19.105 -7.718 12.281 1.00 96.19 175 SER A O 1
ATOM 1422 N N . ASN A 1 176 ? -17.039 -8.541 12.597 1.00 96.25 176 ASN A N 1
ATOM 1423 C CA . ASN A 1 176 ? -16.426 -7.356 13.197 1.00 96.25 176 ASN A CA 1
ATOM 1424 C C . ASN A 1 176 ? -15.555 -6.555 12.214 1.00 96.25 176 ASN A C 1
ATOM 1426 O O . ASN A 1 176 ? -14.828 -5.669 12.657 1.00 96.25 176 ASN A O 1
ATOM 1430 N N . VAL A 1 177 ? -15.601 -6.856 10.909 1.00 97.56 177 VAL A N 1
ATOM 1431 C CA . VAL A 1 177 ? -14.795 -6.173 9.887 1.00 97.56 177 VAL A CA 1
ATOM 1432 C C . VAL A 1 177 ? -15.690 -5.351 8.957 1.00 97.56 177 VAL A C 1
ATOM 1434 O O . VAL A 1 177 ? -16.495 -5.893 8.202 1.00 97.56 177 VAL A O 1
ATOM 1437 N N . GLU A 1 178 ? -15.508 -4.035 8.976 1.00 97.31 178 GLU A N 1
ATOM 1438 C CA . GLU A 1 178 ? -15.996 -3.102 7.965 1.00 97.31 178 GLU A CA 1
ATOM 1439 C C . GLU A 1 178 ? -14.959 -2.984 6.839 1.00 97.31 178 GLU A C 1
ATOM 1441 O O . GLU A 1 178 ? -13.775 -2.777 7.096 1.00 97.31 178 GLU A O 1
ATOM 1446 N N . ILE A 1 179 ? -15.390 -3.110 5.581 1.00 97.69 179 ILE A N 1
ATOM 1447 C CA . ILE A 1 179 ? -14.508 -3.055 4.407 1.00 97.69 179 ILE A CA 1
ATOM 1448 C C . ILE A 1 179 ? -14.867 -1.835 3.558 1.00 97.69 179 ILE A C 1
ATOM 1450 O O . ILE A 1 179 ? -16.028 -1.655 3.184 1.00 97.69 179 ILE A O 1
ATOM 1454 N N . LYS A 1 180 ? -13.866 -1.023 3.212 1.00 97.38 180 LYS A N 1
ATOM 1455 C CA . LYS A 1 180 ? -14.001 0.184 2.387 1.00 97.38 180 LYS A CA 1
ATOM 1456 C C . LYS A 1 180 ? -12.966 0.207 1.270 1.00 97.38 180 LYS A C 1
ATOM 1458 O O . LYS A 1 180 ? -11.910 -0.407 1.360 1.00 97.38 180 LYS A O 1
ATOM 1463 N N . GLU A 1 181 ? -13.291 0.926 0.203 1.00 96.38 181 GLU A N 1
ATOM 1464 C CA . GLU A 1 181 ? -12.391 1.136 -0.935 1.00 96.38 181 GLU A CA 1
ATOM 1465 C C . GLU A 1 181 ? -11.444 2.321 -0.726 1.00 96.38 181 GLU A C 1
ATOM 1467 O O . GLU A 1 181 ? -10.319 2.306 -1.209 1.00 96.38 181 GLU A O 1
ATOM 1472 N N . SER A 1 182 ? -11.887 3.355 -0.009 1.00 95.75 182 SER A N 1
ATOM 1473 C CA . SER A 1 182 ? -11.126 4.592 0.140 1.00 95.75 182 SER A CA 1
ATOM 1474 C C . SER A 1 182 ? -11.367 5.265 1.489 1.00 95.75 182 SER A C 1
ATOM 1476 O O . SER A 1 182 ? -12.253 4.884 2.256 1.00 95.75 182 SER A O 1
ATOM 1478 N N . LEU A 1 183 ? -10.572 6.301 1.756 1.00 94.94 183 LEU A N 1
ATOM 1479 C CA . LEU A 1 183 ? -10.665 7.147 2.947 1.00 94.94 183 LEU A CA 1
ATOM 1480 C C . LEU A 1 183 ? -11.800 8.187 2.888 1.00 94.94 183 LEU A C 1
ATOM 1482 O O . LEU A 1 183 ? -11.982 8.926 3.853 1.00 94.94 183 LEU A O 1
ATOM 1486 N N . ALA A 1 184 ? -12.558 8.264 1.787 1.00 92.56 184 ALA A N 1
ATOM 1487 C CA . ALA A 1 184 ? -13.477 9.373 1.503 1.00 92.56 184 ALA A CA 1
ATOM 1488 C C . ALA A 1 184 ? -14.521 9.626 2.606 1.00 92.56 184 ALA A C 1
ATOM 1490 O O . ALA A 1 184 ? -14.794 10.781 2.938 1.00 92.56 184 ALA A O 1
ATOM 1491 N N . ASP A 1 185 ? -15.036 8.559 3.224 1.00 86.25 185 ASP A N 1
ATOM 1492 C CA . ASP A 1 185 ? -16.034 8.621 4.304 1.00 86.25 185 ASP A CA 1
ATOM 1493 C C . ASP A 1 185 ? -15.521 9.343 5.567 1.00 86.25 185 ASP A C 1
ATOM 1495 O O . ASP A 1 185 ? -16.311 9.748 6.417 1.00 86.25 185 ASP A O 1
ATOM 1499 N N . TYR A 1 186 ? -14.204 9.525 5.695 1.00 87.06 186 TYR A N 1
ATOM 1500 C CA . TYR A 1 186 ? -13.555 10.136 6.858 1.00 87.06 186 TYR A CA 1
ATOM 1501 C C . TYR A 1 186 ? -13.018 11.546 6.578 1.00 87.06 186 TYR A C 1
ATOM 1503 O O . TYR A 1 186 ? -12.388 12.138 7.453 1.00 87.06 186 TYR A O 1
ATOM 1511 N N . ILE A 1 187 ? -13.280 12.098 5.386 1.00 84.88 187 ILE A N 1
ATOM 1512 C CA . ILE A 1 187 ? -12.889 13.467 5.012 1.00 84.88 187 ILE A CA 1
ATOM 1513 C C . ILE A 1 187 ? -13.996 14.475 5.369 1.00 84.88 187 ILE A C 1
ATOM 1515 O O . ILE A 1 187 ? -13.701 15.596 5.785 1.00 84.88 187 ILE A O 1
ATOM 1519 N N . PHE A 1 188 ? -15.270 14.087 5.239 1.00 66.19 188 PHE A N 1
ATOM 1520 C CA . PHE A 1 188 ? -16.413 14.996 5.366 1.00 66.19 188 PHE A CA 1
ATOM 1521 C C . PHE A 1 188 ? -17.555 14.367 6.184 1.00 66.19 188 PHE A C 1
ATOM 1523 O O . PHE A 1 188 ? -18.356 13.614 5.637 1.00 66.19 188 PHE A O 1
ATOM 1530 N N . ASP A 1 189 ? -17.680 14.700 7.476 1.00 58.19 189 ASP A N 1
ATOM 1531 C CA . ASP A 1 189 ? -18.922 14.431 8.242 1.00 58.19 189 ASP A CA 1
ATOM 1532 C C . ASP A 1 189 ? -19.516 15.662 8.964 1.00 58.19 189 ASP A C 1
ATOM 1534 O O . ASP A 1 189 ? -20.426 15.527 9.781 1.00 58.19 189 ASP A O 1
ATOM 1538 N N . ASP A 1 190 ? -19.031 16.872 8.659 1.00 53.53 190 ASP A N 1
ATOM 1539 C CA . ASP A 1 190 ? -19.408 18.147 9.303 1.00 53.53 190 ASP A CA 1
ATOM 1540 C C . ASP A 1 190 ? -19.152 18.235 10.824 1.00 53.53 190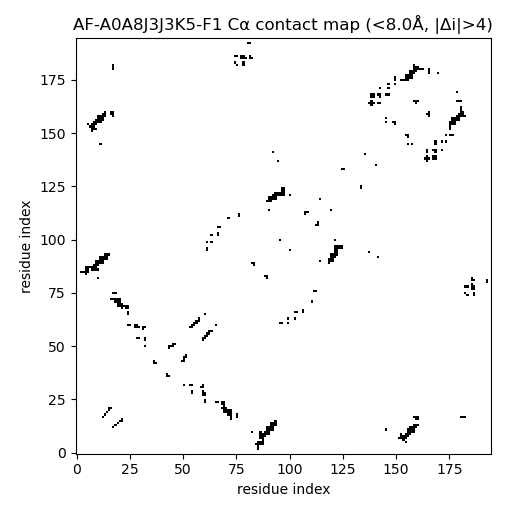 ASP A C 1
ATOM 1542 O O . ASP A 1 190 ? -19.423 19.269 11.445 1.00 53.53 190 ASP A O 1
ATOM 1546 N N . SER A 1 191 ? -18.600 17.203 11.467 1.00 51.59 191 SER A N 1
ATOM 1547 C CA . SER A 1 191 ? -18.163 17.308 12.857 1.00 51.59 191 SER A CA 1
ATOM 1548 C C . SER A 1 191 ? -16.799 17.999 12.950 1.00 51.59 191 SER A C 1
ATOM 1550 O O . SER A 1 191 ? -15.919 17.752 12.128 1.00 51.59 191 SER A O 1
ATOM 1552 N N . PRO A 1 192 ? -16.563 18.808 13.997 1.00 49.56 192 PRO A N 1
ATOM 1553 C CA . PRO A 1 192 ? -15.263 19.429 14.214 1.00 49.56 192 PRO A CA 1
ATOM 1554 C C . PRO A 1 192 ? -14.172 18.369 14.422 1.00 49.56 192 PRO A C 1
ATOM 1556 O O . PRO A 1 192 ? -14.344 17.452 15.231 1.00 49.56 192 PRO A O 1
ATOM 1559 N N . ILE A 1 193 ? -13.058 18.537 13.710 1.00 52.28 193 ILE A N 1
ATOM 1560 C CA . ILE A 1 193 ? -11.771 17.889 13.994 1.00 52.28 193 ILE A CA 1
ATOM 1561 C C . ILE A 1 193 ? -11.154 18.655 15.165 1.00 52.28 193 ILE A C 1
ATOM 1563 O O . ILE A 1 193 ? -11.063 19.886 15.105 1.00 52.28 193 ILE A O 1
ATOM 1567 N N . ILE A 1 194 ? -10.780 17.969 16.246 1.00 49.25 194 ILE A N 1
ATOM 1568 C CA . ILE A 1 194 ? -10.126 18.617 17.389 1.00 49.25 194 ILE A CA 1
ATOM 1569 C C . ILE A 1 194 ? -8.624 18.373 17.234 1.00 49.25 194 ILE A C 1
ATOM 1571 O O . ILE A 1 194 ? -8.115 17.344 17.668 1.00 49.25 194 ILE A O 1
ATOM 1575 N N . LEU A 1 195 ? -7.951 19.323 16.578 1.00 43.81 195 LEU A N 1
ATOM 1576 C CA . LEU A 1 195 ? -6.489 19.369 16.442 1.00 43.81 195 LEU A CA 1
ATOM 1577 C C . LEU A 1 195 ? -5.795 19.660 17.780 1.00 43.81 195 LEU A C 1
ATOM 1579 O O . LEU A 1 195 ? -6.314 20.513 18.543 1.00 43.81 195 LEU A O 1
#

Nearest PDB structures (foldseek):
  1acm-assembly1_A  TM=4.316E-01  e=3.287E-01  unclassified
  9atc-assembly1_A  TM=3.641E-01  e=3.500E-01  Escherichia coli
  1rab-assembly1_C  TM=3.939E-01  e=6.547E-01  Escherichia coli K-12
  5vmq-assembly1_B  TM=1.800E-01  e=1.000E-01  Escherichia coli S88
  1d09-assembly1_A  TM=1.582E-01  e=3.967E-01  Escherichia coli

Radius of gyration: 18.28 Å; Cα contacts (8 Å, |Δi|>4): 274; chains: 1; bounding box: 40×40×54 Å